Protein AF-A0A7K4VGJ7-F1 (afdb_monomer_lite)

Radius of gyration: 24.66 Å; chains: 1; bounding box: 51×53×72 Å

pLDDT: mean 80.33, std 20.11, range [30.72, 98.0]

Secondary structure (DSSP, 8-state):
-HHHHHHHHHHHHHHHSSTTS-----TTHHHHHHHH-S---SSS-S-------GGGSHHHHHHHHHSSPPTT--TTPPPPSSHHHHHHHHHHHHHHHHHHHHHTT---TT--GGGGS-HHHHHHHHHHHHT--TT-------S-SS---PPPHHHHHHHHHHHHHHHHHHHIIIIIGGG--GGGS--GGGGGGGTTS----SSGGG-SSS-HHHHHHHHHHHHHHHHHHHHHSTT-TTTSSPPP-----SSGGGTTSHHHHHHHHHH-GGGTTTTGGGS-SS--SHHHHHHH-

InterPro domains:
  IPR056343 Cilia- and flagella-associated protein 47 domain [PF24529] (58-180)

Structure (mmCIF, N/CA/C/O backbone):
data_AF-A0A7K4VGJ7-F1
#
_entry.id   AF-A0A7K4VGJ7-F1
#
loop_
_atom_site.group_PDB
_atom_site.id
_atom_site.type_symbol
_atom_site.label_atom_id
_atom_site.label_alt_id
_atom_site.label_comp_id
_atom_site.label_asym_id
_atom_site.label_entity_id
_atom_site.label_seq_id
_atom_site.pdbx_PDB_ins_code
_atom_site.Cartn_x
_atom_site.Cartn_y
_atom_site.Cartn_z
_atom_site.occupancy
_atom_site.B_iso_or_equiv
_atom_site.auth_seq_id
_atom_site.auth_comp_id
_atom_site.auth_asym_id
_atom_site.auth_atom_id
_atom_site.pdbx_PDB_model_num
ATOM 1 N N . PHE A 1 1 ? -12.234 -2.171 -5.522 1.00 82.88 1 PHE A N 1
ATOM 2 C CA . PHE A 1 1 ? -11.056 -2.753 -4.847 1.00 82.88 1 PHE A CA 1
ATOM 3 C C . PHE A 1 1 ? -9.760 -2.089 -5.313 1.00 82.88 1 PHE A C 1
ATOM 5 O O . PHE A 1 1 ? -9.247 -1.270 -4.566 1.00 82.88 1 PHE A O 1
ATOM 12 N N . PHE A 1 2 ? -9.310 -2.310 -6.559 1.00 90.31 2 PHE A N 1
ATOM 13 C CA . PHE A 1 2 ? -8.025 -1.803 -7.081 1.00 90.31 2 PHE A CA 1
ATOM 14 C C . PHE A 1 2 ? -7.723 -0.323 -6.781 1.00 90.31 2 PHE A C 1
ATOM 16 O O . PHE A 1 2 ? -6.657 -0.021 -6.264 1.00 90.31 2 PHE A O 1
ATOM 23 N N . GLN A 1 3 ? -8.663 0.598 -7.026 1.00 93.56 3 GLN A N 1
ATOM 24 C CA . GLN A 1 3 ? -8.430 2.028 -6.773 1.00 93.56 3 GLN A CA 1
ATOM 25 C C . GLN A 1 3 ? -8.161 2.348 -5.291 1.00 93.56 3 GLN A C 1
ATOM 27 O O . GLN A 1 3 ? -7.345 3.213 -4.992 1.00 93.56 3 GLN A O 1
ATOM 32 N N . LYS A 1 4 ? -8.812 1.640 -4.356 1.00 93.50 4 LYS A N 1
ATOM 33 C CA . LYS A 1 4 ? -8.562 1.815 -2.916 1.00 93.50 4 LYS A CA 1
ATOM 34 C C . LYS A 1 4 ? -7.161 1.320 -2.551 1.00 93.50 4 LYS A C 1
ATOM 36 O O . LYS A 1 4 ? -6.442 2.018 -1.847 1.00 93.50 4 LYS A O 1
ATOM 41 N N . THR A 1 5 ? -6.759 0.163 -3.085 1.00 94.69 5 THR A N 1
ATOM 42 C CA . THR A 1 5 ? -5.406 -0.390 -2.916 1.00 94.69 5 THR A CA 1
ATOM 43 C C . THR A 1 5 ? -4.348 0.555 -3.476 1.00 94.69 5 THR A C 1
ATOM 45 O O . THR A 1 5 ? -3.389 0.873 -2.785 1.00 94.69 5 THR A O 1
ATOM 48 N N . LEU A 1 6 ? -4.556 1.058 -4.694 1.00 96.38 6 LEU A N 1
ATOM 49 C CA . LEU A 1 6 ? -3.683 2.031 -5.341 1.00 96.38 6 LEU A CA 1
ATOM 50 C C . LEU A 1 6 ? -3.500 3.277 -4.464 1.00 96.38 6 LEU A C 1
ATOM 52 O O . LEU A 1 6 ? -2.367 3.653 -4.181 1.00 96.38 6 LEU A O 1
ATOM 56 N N . ASN A 1 7 ? -4.597 3.867 -3.979 1.00 96.75 7 ASN A N 1
ATOM 57 C CA . ASN A 1 7 ? -4.537 5.036 -3.103 1.00 96.75 7 ASN A CA 1
ATOM 58 C C . ASN A 1 7 ? -3.768 4.732 -1.808 1.00 96.75 7 ASN A C 1
ATOM 60 O O . ASN A 1 7 ? -2.904 5.511 -1.424 1.00 96.75 7 ASN A O 1
ATOM 64 N N . ALA A 1 8 ? -4.029 3.589 -1.166 1.00 96.62 8 ALA A N 1
ATOM 65 C CA . ALA A 1 8 ? -3.334 3.191 0.058 1.00 96.62 8 ALA A CA 1
ATOM 66 C C . ALA A 1 8 ? -1.822 3.006 -0.160 1.00 96.62 8 ALA A C 1
ATOM 68 O O . ALA A 1 8 ? -1.019 3.497 0.633 1.00 96.62 8 ALA A O 1
ATOM 69 N N . VAL A 1 9 ? -1.429 2.356 -1.261 1.00 97.38 9 VAL A N 1
ATOM 70 C CA . VAL A 1 9 ? -0.021 2.185 -1.651 1.00 97.38 9 VAL A CA 1
ATOM 71 C C . VAL A 1 9 ? 0.624 3.546 -1.911 1.00 97.38 9 VAL A C 1
ATOM 73 O O . VAL A 1 9 ? 1.676 3.837 -1.347 1.00 97.38 9 VAL A O 1
ATOM 76 N N . GLN A 1 10 ? -0.019 4.414 -2.698 1.00 96.69 10 GLN A N 1
ATOM 77 C CA . GLN A 1 10 ? 0.484 5.766 -2.961 1.00 96.69 10 GLN A CA 1
ATOM 78 C C . GLN A 1 10 ? 0.680 6.564 -1.674 1.00 96.69 10 GLN A C 1
ATOM 80 O O . GLN A 1 10 ? 1.740 7.160 -1.492 1.00 96.69 10 GLN A O 1
ATOM 85 N N . SER A 1 11 ? -0.308 6.561 -0.777 1.00 97.19 11 SER A N 1
ATOM 86 C CA . SER A 1 11 ? -0.230 7.261 0.504 1.00 97.19 11 SER A CA 1
ATOM 87 C C . SER A 1 11 ? 0.905 6.722 1.366 1.00 97.19 11 SER A C 1
ATOM 89 O O . SER A 1 11 ? 1.699 7.507 1.878 1.00 97.19 11 SER A O 1
ATOM 91 N N . TRP A 1 12 ? 1.037 5.399 1.493 1.00 97.56 12 TRP A N 1
ATOM 92 C CA . TRP A 1 12 ? 2.078 4.813 2.333 1.00 97.56 12 TRP A CA 1
ATOM 93 C C . TRP A 1 12 ? 3.483 5.150 1.820 1.00 97.56 12 TRP A C 1
ATOM 95 O O . TRP A 1 12 ? 4.308 5.658 2.576 1.00 97.56 12 TRP A O 1
ATOM 105 N N . PHE A 1 13 ? 3.747 4.940 0.528 1.00 96.44 13 PHE A N 1
ATOM 106 C CA . PHE A 1 13 ? 5.064 5.226 -0.048 1.00 96.44 13 PHE A CA 1
ATOM 107 C C . PHE A 1 13 ? 5.360 6.728 -0.113 1.00 96.44 13 PHE A C 1
ATOM 109 O O . PHE A 1 13 ? 6.503 7.121 0.098 1.00 96.44 13 PHE A O 1
ATOM 116 N N . THR A 1 14 ? 4.341 7.573 -0.298 1.00 95.12 14 THR A N 1
ATOM 117 C CA . THR A 1 14 ? 4.500 9.031 -0.182 1.00 95.12 14 THR A CA 1
ATOM 118 C C . THR A 1 14 ? 5.000 9.431 1.201 1.00 95.12 14 THR A C 1
ATOM 120 O O . THR A 1 14 ? 5.858 10.300 1.314 1.00 95.12 14 THR A O 1
ATOM 123 N N . LEU A 1 15 ? 4.470 8.815 2.258 1.00 95.94 15 LEU A N 1
ATOM 124 C CA . LEU A 1 15 ? 4.789 9.185 3.635 1.00 95.94 15 LEU A CA 1
ATOM 125 C C . LEU A 1 15 ? 6.096 8.564 4.140 1.00 95.94 15 LEU A C 1
ATOM 127 O O . LEU A 1 15 ? 6.805 9.203 4.914 1.00 95.94 15 LEU A O 1
ATOM 131 N N . PHE A 1 16 ? 6.397 7.331 3.724 1.00 95.62 16 PHE A N 1
ATOM 132 C CA . PHE A 1 16 ? 7.417 6.492 4.366 1.00 95.62 16 PHE A CA 1
ATOM 133 C C . PHE A 1 16 ? 8.438 5.880 3.401 1.00 95.62 16 PHE A C 1
ATOM 135 O O . PHE A 1 16 ? 9.298 5.112 3.828 1.00 95.62 16 PHE A O 1
ATOM 142 N N . GLY A 1 17 ? 8.354 6.175 2.102 1.00 94.38 17 GLY A N 1
ATOM 143 C CA . GLY A 1 17 ? 9.259 5.600 1.108 1.00 94.38 17 GLY A CA 1
ATOM 144 C C . GLY A 1 17 ? 10.689 6.147 1.178 1.00 94.38 17 GLY A C 1
ATOM 145 O O . GLY A 1 17 ? 11.622 5.435 0.816 1.00 94.38 17 GLY A O 1
ATOM 146 N N . TRP A 1 18 ? 10.883 7.377 1.663 1.00 92.81 18 TRP A N 1
ATOM 147 C CA . TRP A 1 18 ? 12.170 8.079 1.625 1.00 92.81 18 TRP A CA 1
ATOM 148 C C . TRP A 1 18 ? 12.641 8.526 3.008 1.00 92.81 18 TRP A C 1
ATOM 150 O O . TRP A 1 18 ? 11.854 8.879 3.883 1.00 92.81 18 TRP A O 1
ATOM 160 N N . SER A 1 19 ? 13.964 8.584 3.181 1.00 89.38 19 SER A N 1
ATOM 161 C CA . SER A 1 19 ? 14.609 8.985 4.438 1.00 89.38 19 SER A CA 1
ATOM 162 C C . SER A 1 19 ? 14.431 10.466 4.781 1.00 89.38 19 SER A C 1
ATOM 164 O O . SER A 1 19 ? 14.448 10.825 5.956 1.00 89.38 19 SER A O 1
ATOM 166 N N . LYS A 1 20 ? 14.256 11.332 3.774 1.00 86.38 20 LYS A N 1
ATOM 167 C CA . LYS A 1 20 ? 14.146 12.793 3.939 1.00 86.38 20 LYS A CA 1
ATOM 168 C C . LYS A 1 20 ? 12.711 13.282 4.183 1.00 86.38 20 LYS A C 1
ATOM 170 O O . LYS A 1 20 ? 12.443 14.475 4.072 1.00 86.38 20 LYS A O 1
ATOM 175 N N . GLY A 1 21 ? 11.800 12.372 4.524 1.00 86.56 21 GLY A N 1
ATOM 176 C CA . GLY A 1 21 ? 10.395 12.671 4.783 1.00 86.56 21 GLY A CA 1
ATOM 177 C C . GLY A 1 21 ? 9.504 12.444 3.566 1.00 86.56 21 GLY A C 1
ATOM 178 O O . GLY A 1 21 ? 9.804 11.623 2.699 1.00 86.56 21 GLY A O 1
ATOM 179 N N . GLN A 1 22 ? 8.377 13.156 3.530 1.00 90.06 22 GLN A N 1
ATOM 180 C CA . GLN A 1 22 ? 7.320 12.903 2.554 1.00 90.06 22 GLN A CA 1
ATOM 181 C C . GLN A 1 22 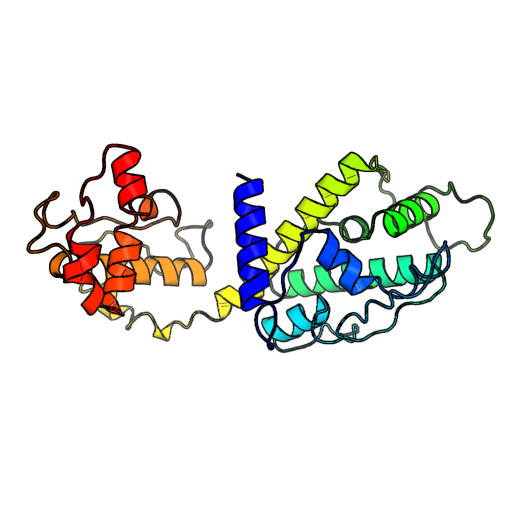? 7.764 13.234 1.120 1.00 90.06 22 GLN A C 1
ATOM 183 O O . GLN A 1 22 ? 8.300 14.311 0.852 1.00 90.06 22 GLN A O 1
ATOM 188 N N . ASN A 1 23 ? 7.472 12.330 0.185 1.00 90.44 23 ASN A N 1
ATOM 189 C CA . ASN A 1 23 ? 7.732 12.492 -1.242 1.00 90.44 23 ASN A CA 1
ATOM 190 C C . ASN A 1 23 ? 6.501 12.067 -2.063 1.00 90.44 23 ASN A C 1
ATOM 192 O O . ASN A 1 23 ? 6.319 10.877 -2.314 1.00 90.44 23 ASN A O 1
ATOM 196 N N . PRO A 1 24 ? 5.622 13.007 -2.457 1.00 91.38 24 PRO A N 1
ATOM 197 C CA . PRO A 1 24 ? 4.400 12.686 -3.189 1.00 91.38 24 PRO A CA 1
ATOM 198 C C . PRO A 1 24 ? 4.665 11.963 -4.511 1.00 91.38 24 PRO A C 1
ATOM 200 O O . PRO A 1 24 ? 5.345 12.496 -5.389 1.00 91.38 24 PRO A O 1
ATOM 203 N N . ILE A 1 25 ? 4.063 10.781 -4.674 1.00 91.19 25 ILE A N 1
ATOM 204 C CA . ILE A 1 25 ? 4.163 9.986 -5.903 1.00 91.19 25 ILE A CA 1
ATOM 205 C C . ILE A 1 25 ? 2.816 9.777 -6.595 1.00 91.19 25 ILE A C 1
ATOM 207 O O . ILE A 1 25 ? 1.773 9.573 -5.969 1.00 91.19 25 ILE A O 1
ATOM 211 N N . SER A 1 26 ? 2.863 9.741 -7.924 1.00 92.44 26 SER A N 1
ATOM 212 C CA . SER A 1 26 ? 1.765 9.310 -8.781 1.00 92.44 26 SER A CA 1
ATOM 213 C C . SER A 1 26 ? 2.132 7.991 -9.447 1.00 92.44 26 SER A C 1
ATOM 215 O O . SER A 1 26 ? 3.088 7.931 -10.215 1.00 92.44 26 SER A O 1
ATOM 217 N N . ILE A 1 27 ? 1.399 6.917 -9.156 1.00 94.19 27 ILE A N 1
ATOM 218 C CA . ILE A 1 27 ? 1.656 5.609 -9.772 1.00 94.19 27 ILE A CA 1
ATOM 219 C C . ILE A 1 27 ? 0.899 5.525 -11.106 1.00 94.19 27 ILE A C 1
ATOM 221 O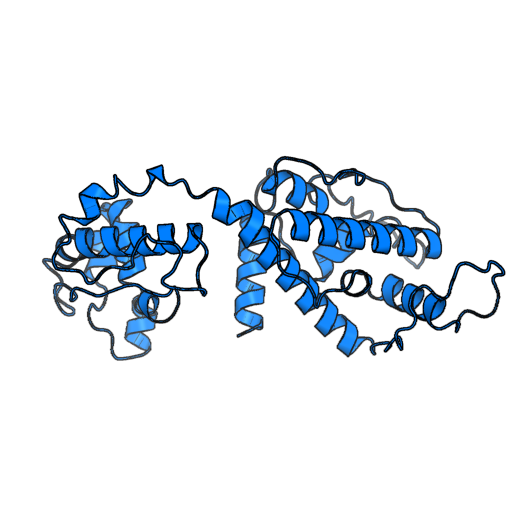 O . ILE A 1 27 ? -0.312 5.771 -11.124 1.00 94.19 27 ILE A O 1
ATOM 225 N N . PRO A 1 28 ? 1.553 5.125 -12.213 1.00 93.19 28 PRO A N 1
ATOM 226 C CA . PRO A 1 28 ? 2.964 4.717 -12.330 1.00 93.19 28 PRO A CA 1
ATOM 227 C C . PRO A 1 28 ? 3.925 5.865 -12.700 1.00 93.19 28 PRO A C 1
ATOM 229 O O . PRO A 1 28 ? 5.133 5.667 -12.740 1.00 93.19 28 PRO A O 1
ATOM 232 N N . TYR A 1 29 ? 3.415 7.061 -12.998 1.00 88.94 29 TYR A N 1
ATOM 233 C CA . TYR A 1 29 ? 4.168 8.172 -13.593 1.00 88.94 29 TYR A CA 1
ATOM 234 C C . TYR A 1 29 ? 5.449 8.572 -12.852 1.00 88.94 29 TYR A C 1
ATOM 236 O O . TYR A 1 29 ? 6.494 8.653 -13.491 1.00 88.94 29 TYR A O 1
ATOM 244 N N . SER A 1 30 ? 5.400 8.794 -11.535 1.00 87.81 30 SER A N 1
ATOM 245 C CA . SER A 1 30 ? 6.577 9.188 -10.745 1.00 87.81 30 SER A CA 1
ATOM 246 C C . SER A 1 30 ? 7.647 8.102 -10.783 1.00 87.81 30 SER A C 1
ATOM 248 O O . SER A 1 30 ? 8.805 8.395 -11.036 1.00 87.81 30 SER A O 1
ATOM 250 N N . LEU A 1 31 ? 7.237 6.837 -10.665 1.00 88.50 31 LEU A N 1
ATOM 251 C CA . LEU A 1 31 ? 8.145 5.689 -10.642 1.00 88.50 31 LEU A CA 1
ATOM 252 C C . LEU A 1 31 ? 8.827 5.459 -11.993 1.00 88.50 31 LEU A C 1
ATOM 254 O O . LEU A 1 31 ? 9.975 5.040 -12.027 1.00 88.50 31 LEU A O 1
ATOM 258 N N . ARG A 1 32 ? 8.142 5.768 -13.098 1.00 85.88 32 ARG A N 1
ATOM 259 C CA . ARG A 1 32 ? 8.718 5.723 -14.451 1.00 85.88 32 ARG A CA 1
ATOM 260 C C . ARG A 1 32 ? 9.624 6.926 -14.724 1.00 85.88 32 ARG A C 1
ATOM 262 O O . ARG A 1 32 ? 10.705 6.776 -15.279 1.00 85.88 32 ARG A O 1
ATOM 269 N N . SER A 1 33 ? 9.204 8.116 -14.291 1.00 65.31 33 SER A N 1
ATOM 270 C CA . SER A 1 33 ? 9.938 9.371 -14.506 1.00 65.31 33 SER A CA 1
ATOM 271 C C . SER A 1 33 ? 11.231 9.432 -13.694 1.00 65.31 33 SER A C 1
ATOM 273 O O . SER A 1 33 ? 12.244 9.908 -14.194 1.00 65.31 33 SER A O 1
ATOM 275 N N . ASP A 1 34 ? 11.233 8.903 -12.471 1.00 55.84 34 ASP A N 1
ATOM 276 C CA . ASP A 1 34 ? 12.408 8.884 -11.593 1.00 55.84 34 ASP A CA 1
ATOM 277 C C . ASP A 1 34 ? 13.530 7.976 -12.113 1.00 55.84 34 ASP A C 1
ATOM 279 O O . ASP A 1 34 ? 14.678 8.112 -11.695 1.00 55.84 34 ASP A O 1
ATOM 283 N N . VAL A 1 35 ? 13.203 7.073 -13.042 1.00 51.91 35 VAL A N 1
ATOM 284 C CA . VAL A 1 35 ? 14.176 6.240 -13.749 1.00 51.91 35 VAL A CA 1
ATOM 285 C C . VAL A 1 35 ? 14.552 6.864 -15.099 1.00 51.91 35 VAL A C 1
ATOM 287 O O . VAL A 1 35 ? 15.576 6.480 -15.636 1.00 51.91 35 VAL A O 1
ATOM 290 N N . CYS A 1 36 ? 13.813 7.859 -15.624 1.00 40.75 36 CYS A N 1
ATOM 291 C CA . CYS A 1 36 ? 13.924 8.297 -17.025 1.00 40.75 36 CYS A CA 1
ATOM 292 C C . CYS A 1 36 ? 14.392 9.751 -17.295 1.00 40.75 36 CYS A C 1
ATOM 294 O O . CYS A 1 36 ? 14.532 10.132 -18.455 1.00 40.75 36 CYS A O 1
ATOM 296 N N . ILE A 1 37 ? 14.703 10.608 -16.310 1.00 41.56 37 ILE A N 1
ATOM 297 C CA . ILE A 1 37 ? 15.042 12.014 -16.646 1.00 41.56 37 ILE A CA 1
ATOM 298 C C . ILE A 1 37 ? 16.541 12.249 -16.897 1.00 41.56 37 ILE A C 1
ATOM 300 O O . ILE A 1 37 ? 17.283 12.701 -16.026 1.00 41.56 37 ILE A O 1
ATOM 304 N N . VAL A 1 38 ? 16.923 12.126 -18.172 1.00 34.81 38 VAL A N 1
ATOM 305 C CA . VAL A 1 38 ? 17.566 13.240 -18.890 1.00 34.81 38 VAL A CA 1
ATOM 306 C C . VAL A 1 38 ? 16.844 13.394 -20.236 1.00 34.81 38 VAL A C 1
ATOM 308 O O . VAL A 1 38 ? 16.740 12.435 -20.987 1.00 34.81 38 VAL A O 1
ATOM 311 N N . GLN A 1 39 ? 16.423 14.625 -20.549 1.00 38.97 39 GLN A N 1
ATOM 312 C CA . GLN A 1 39 ? 15.913 15.106 -21.848 1.00 38.97 39 GLN A CA 1
ATOM 313 C C . GLN A 1 39 ? 14.392 15.044 -22.090 1.00 38.97 39 GLN A C 1
ATOM 315 O O . GLN A 1 39 ? 13.893 14.260 -22.884 1.00 38.97 39 GLN A O 1
ATOM 320 N N . LEU A 1 40 ? 13.678 16.026 -21.532 1.00 33.41 40 LEU A N 1
ATOM 321 C CA . LEU A 1 40 ? 12.471 16.599 -22.156 1.00 33.41 40 LEU A CA 1
ATOM 322 C C . LEU A 1 40 ? 12.739 17.999 -22.754 1.00 33.41 40 LEU A C 1
ATOM 324 O O . LEU A 1 40 ? 11.820 18.763 -23.006 1.00 33.41 40 LEU A O 1
ATOM 328 N N . THR A 1 41 ? 14.002 18.376 -22.986 1.00 33.09 41 THR A N 1
ATOM 329 C CA . THR A 1 41 ? 14.379 19.755 -23.368 1.00 33.09 41 THR A CA 1
ATOM 330 C C . THR A 1 41 ? 14.650 19.995 -24.856 1.00 33.09 41 THR A C 1
ATOM 332 O O . THR A 1 41 ? 15.172 21.055 -25.181 1.00 33.09 41 THR A O 1
ATOM 335 N N . VAL A 1 42 ? 14.329 19.075 -25.774 1.00 33.53 42 VAL A N 1
ATOM 336 C CA . VAL A 1 42 ? 14.617 19.305 -27.213 1.00 33.53 42 VAL A CA 1
ATOM 337 C C . VAL A 1 42 ? 13.383 19.677 -28.045 1.00 33.53 42 VAL A C 1
ATOM 339 O O . VAL A 1 42 ? 13.536 20.225 -29.131 1.00 33.53 42 VAL A O 1
ATOM 342 N N . ALA A 1 43 ? 12.163 19.534 -27.527 1.00 36.84 43 ALA A N 1
ATOM 343 C CA . ALA A 1 43 ? 10.968 20.014 -28.220 1.00 36.84 43 ALA A CA 1
ATOM 344 C C . ALA A 1 43 ? 10.291 21.136 -27.422 1.00 36.84 43 ALA A C 1
ATOM 346 O O . ALA A 1 43 ? 9.438 20.890 -26.583 1.00 36.84 43 ALA A O 1
ATOM 347 N N . GLN A 1 44 ? 10.705 22.362 -27.748 1.00 33.62 44 GLN A N 1
ATOM 348 C CA . GLN A 1 44 ? 10.004 23.630 -27.524 1.00 33.62 44 GLN A CA 1
ATOM 349 C C . GLN A 1 44 ? 9.904 24.167 -26.074 1.00 33.62 44 GLN A C 1
ATOM 351 O O . GLN A 1 44 ? 9.276 23.615 -25.186 1.00 33.62 44 GLN A O 1
ATOM 356 N N . GLU A 1 45 ? 10.505 25.355 -25.929 1.00 30.72 45 GLU A N 1
ATOM 357 C CA . GLU A 1 45 ? 10.222 26.419 -24.954 1.00 30.72 45 GLU A CA 1
ATOM 358 C C . GLU A 1 45 ? 10.826 26.356 -23.529 1.00 30.72 45 GLU A C 1
ATOM 360 O O . GLU A 1 45 ? 10.401 25.657 -22.619 1.00 30.72 45 GLU A O 1
ATOM 365 N N . LYS A 1 46 ? 11.849 27.211 -23.361 1.00 33.41 46 LYS A N 1
ATOM 366 C CA . LYS A 1 46 ? 12.253 27.996 -22.176 1.00 33.41 46 LYS A CA 1
ATOM 367 C C . LYS A 1 46 ? 11.999 27.392 -20.775 1.00 33.41 46 LYS A C 1
ATOM 369 O O . LYS A 1 46 ? 10.961 27.576 -20.157 1.00 33.41 46 LYS A O 1
ATOM 374 N N . ASN A 1 47 ? 13.102 26.913 -20.188 1.00 30.91 47 ASN A N 1
ATOM 375 C CA . ASN A 1 47 ? 13.443 27.026 -18.760 1.00 30.91 47 ASN A CA 1
ATOM 376 C C . ASN A 1 47 ? 12.543 26.339 -17.714 1.00 30.91 47 ASN A C 1
ATOM 378 O O . ASN A 1 47 ? 12.227 26.936 -16.689 1.00 30.91 47 ASN A O 1
ATOM 382 N N . PHE A 1 48 ? 12.311 25.032 -17.849 1.00 31.27 48 PHE A N 1
ATOM 383 C CA . PHE A 1 48 ? 12.059 24.175 -16.681 1.00 31.27 48 PHE A CA 1
ATOM 384 C C . PHE A 1 48 ? 13.031 22.988 -16.648 1.00 31.27 48 PHE A C 1
ATOM 386 O O . PHE A 1 48 ? 12.710 21.857 -17.003 1.00 31.27 48 PHE A O 1
ATOM 393 N N . LYS A 1 49 ? 14.259 23.230 -16.168 1.00 31.73 49 LYS A N 1
ATOM 394 C CA . LYS A 1 49 ? 15.107 22.142 -15.657 1.00 31.73 49 LYS A CA 1
ATOM 395 C C . LYS A 1 49 ? 14.488 21.674 -14.344 1.00 31.73 49 LYS A C 1
ATOM 397 O O . LYS A 1 49 ? 14.858 22.173 -13.281 1.00 31.73 49 LYS A O 1
ATOM 402 N N . ARG A 1 50 ? 13.543 20.732 -14.389 1.00 38.00 50 ARG A N 1
ATOM 403 C CA . ARG A 1 50 ? 13.136 20.024 -13.173 1.00 38.00 50 ARG A CA 1
ATOM 404 C C . ARG A 1 50 ? 14.327 19.159 -12.766 1.00 38.00 50 ARG A C 1
ATOM 406 O O . ARG A 1 50 ? 14.511 18.062 -13.280 1.00 38.00 50 ARG A O 1
ATOM 413 N N . ARG A 1 51 ? 15.202 19.708 -11.915 1.00 40.47 51 ARG A N 1
ATOM 414 C CA . ARG A 1 51 ? 16.206 18.918 -11.201 1.00 40.47 51 ARG A CA 1
ATOM 415 C C . ARG A 1 51 ? 15.409 17.870 -10.434 1.00 40.47 51 ARG A C 1
ATOM 417 O O . ARG A 1 51 ? 14.730 18.222 -9.473 1.00 40.47 51 ARG A O 1
ATOM 424 N N . VAL A 1 52 ? 15.430 16.623 -10.901 1.00 50.12 52 VAL A N 1
ATOM 425 C CA . VAL A 1 52 ? 15.070 15.503 -10.037 1.00 50.12 52 VAL A CA 1
ATOM 426 C C . VAL A 1 52 ? 16.062 15.596 -8.894 1.00 50.12 52 VAL A C 1
ATOM 428 O O . VAL A 1 52 ? 17.277 15.535 -9.099 1.00 50.12 52 VAL A O 1
ATOM 431 N N . ASP A 1 53 ? 15.540 15.918 -7.720 1.00 56.53 53 ASP A N 1
ATOM 432 C CA . ASP A 1 53 ? 16.315 15.872 -6.498 1.00 56.53 53 ASP A CA 1
ATOM 433 C C . ASP A 1 53 ? 16.845 14.442 -6.403 1.00 56.53 53 ASP A C 1
ATOM 435 O O . ASP A 1 53 ? 16.048 13.502 -6.370 1.00 56.53 53 ASP A O 1
ATOM 439 N N . LYS A 1 54 ? 18.170 14.264 -6.489 1.00 59.00 54 LYS A N 1
ATOM 440 C CA . LYS A 1 54 ? 18.790 12.933 -6.612 1.00 59.00 54 LYS A CA 1
ATOM 441 C C . LYS A 1 54 ? 18.340 12.002 -5.488 1.00 59.00 54 LYS A C 1
ATOM 443 O O . LYS A 1 54 ? 18.284 10.803 -5.694 1.00 59.00 54 LYS A O 1
ATOM 448 N N . ASP A 1 55 ? 17.936 12.580 -4.362 1.00 61.88 55 ASP A N 1
ATOM 449 C CA . ASP A 1 55 ? 17.478 11.903 -3.156 1.00 61.88 55 ASP A CA 1
ATOM 450 C C . ASP A 1 55 ? 16.006 11.445 -3.191 1.00 61.88 55 ASP A C 1
ATOM 452 O O . ASP A 1 55 ? 15.505 10.935 -2.189 1.00 61.88 55 ASP A O 1
ATOM 456 N N . LYS A 1 56 ? 15.282 11.653 -4.301 1.00 74.19 56 LYS A N 1
ATOM 457 C CA . LYS A 1 56 ? 13.836 11.376 -4.421 1.00 74.19 56 LYS A CA 1
ATOM 458 C C . LYS A 1 56 ? 13.476 10.277 -5.416 1.00 74.19 56 LYS A C 1
ATOM 460 O O . LYS A 1 56 ? 12.297 9.988 -5.583 1.00 74.19 56 LYS A O 1
ATOM 465 N N . GLY A 1 57 ? 14.467 9.645 -6.044 1.00 82.25 57 GLY A N 1
ATOM 466 C CA . GLY A 1 57 ? 14.224 8.608 -7.043 1.00 82.25 57 GLY A CA 1
ATOM 467 C C . GLY A 1 57 ? 13.735 7.278 -6.458 1.00 82.25 57 GLY A C 1
ATOM 468 O O . GLY A 1 57 ? 13.922 6.987 -5.272 1.00 82.25 57 GLY A O 1
ATOM 469 N N . PHE A 1 58 ? 13.162 6.428 -7.314 1.00 88.06 58 PHE A N 1
ATOM 470 C CA . PHE A 1 58 ? 12.717 5.076 -6.951 1.00 88.06 58 PHE A CA 1
ATOM 471 C C . PHE A 1 58 ? 13.842 4.208 -6.360 1.00 88.06 58 PHE A C 1
ATOM 473 O O . PHE A 1 58 ? 13.628 3.487 -5.386 1.00 88.06 58 PHE A O 1
ATOM 480 N N . TYR A 1 59 ? 15.057 4.273 -6.911 1.00 86.38 59 TYR A N 1
ATOM 481 C CA . TYR A 1 59 ? 16.169 3.472 -6.391 1.00 86.38 59 TYR A CA 1
ATOM 482 C C . TYR A 1 59 ? 16.680 3.973 -5.033 1.00 86.38 59 TYR A C 1
ATOM 484 O O . TYR A 1 59 ? 17.091 3.153 -4.216 1.00 86.38 59 TYR A O 1
ATOM 492 N N . GLU A 1 60 ? 16.560 5.269 -4.734 1.00 86.75 60 GLU A N 1
ATOM 493 C CA . GLU A 1 60 ? 16.824 5.801 -3.388 1.00 86.75 60 GLU A CA 1
ATOM 494 C C . GLU A 1 60 ? 15.784 5.310 -2.373 1.00 86.75 60 GLU A C 1
ATOM 496 O O . GLU A 1 60 ? 16.134 4.880 -1.273 1.00 86.75 60 GLU A O 1
ATOM 501 N N . MET A 1 61 ? 14.505 5.279 -2.765 1.00 91.81 61 MET A N 1
ATOM 502 C CA . MET A 1 61 ? 13.431 4.670 -1.969 1.00 91.81 61 MET A CA 1
ATOM 503 C C . MET A 1 61 ? 13.742 3.202 -1.657 1.00 91.81 61 MET A C 1
ATOM 505 O O . MET A 1 61 ? 13.606 2.736 -0.526 1.00 91.81 61 MET A O 1
ATOM 509 N N . LEU A 1 62 ? 14.199 2.453 -2.665 1.00 90.56 62 LEU A N 1
ATOM 510 C CA . LEU A 1 62 ? 14.568 1.054 -2.501 1.00 90.56 62 LEU A CA 1
ATOM 511 C C . LEU A 1 62 ? 15.742 0.898 -1.531 1.00 90.56 62 LEU A C 1
ATOM 513 O O . LEU A 1 62 ? 15.664 0.053 -0.642 1.00 90.56 62 LEU A O 1
ATOM 517 N N . VAL A 1 63 ? 16.789 1.719 -1.650 1.00 90.06 63 VAL A N 1
ATOM 518 C CA . VAL A 1 63 ? 17.920 1.727 -0.707 1.00 90.06 63 VAL A CA 1
ATOM 519 C C . VAL A 1 63 ? 17.445 2.044 0.710 1.00 90.06 63 VAL A C 1
ATOM 521 O O . VAL A 1 63 ? 17.839 1.350 1.644 1.00 90.06 63 VAL A O 1
ATOM 524 N N . HIS A 1 64 ? 16.548 3.016 0.890 1.00 92.56 64 HIS A N 1
ATOM 525 C CA . HIS A 1 64 ? 15.984 3.350 2.199 1.00 92.56 64 HIS A CA 1
ATOM 526 C C . HIS A 1 64 ? 15.212 2.177 2.835 1.00 92.56 64 HIS A C 1
ATOM 528 O O . HIS A 1 64 ? 15.360 1.878 4.026 1.00 92.56 64 HIS A O 1
ATOM 534 N N . LEU A 1 65 ? 14.392 1.480 2.046 1.00 93.62 65 LEU A N 1
ATOM 535 C CA . LEU A 1 65 ? 13.556 0.384 2.540 1.00 93.62 65 LEU A CA 1
ATOM 536 C C . LEU A 1 65 ? 14.332 -0.927 2.736 1.00 93.62 65 LEU A C 1
ATOM 538 O O . LEU A 1 65 ? 14.081 -1.662 3.691 1.00 93.62 65 LEU A O 1
ATOM 542 N N . ASN A 1 66 ? 15.289 -1.232 1.869 1.00 90.94 66 ASN A N 1
ATOM 543 C CA . ASN A 1 66 ? 16.059 -2.476 1.915 1.00 90.94 66 ASN A CA 1
ATOM 544 C C . ASN A 1 66 ? 17.395 -2.335 2.677 1.00 90.94 66 ASN A C 1
ATOM 546 O O . ASN A 1 66 ? 18.004 -3.341 3.035 1.00 90.94 66 ASN A O 1
ATOM 550 N N . GLY A 1 67 ? 17.859 -1.107 2.926 1.00 89.00 67 GLY A N 1
ATOM 551 C CA . GLY A 1 67 ? 19.126 -0.788 3.598 1.00 89.00 67 GLY A CA 1
ATOM 552 C C . GLY A 1 67 ? 20.379 -0.957 2.729 1.00 89.00 67 GLY A C 1
ATOM 553 O O . GLY A 1 67 ? 21.481 -0.677 3.188 1.00 89.00 67 GLY A O 1
ATOM 554 N N . GLN A 1 68 ? 20.231 -1.425 1.488 1.00 85.25 68 GLN A N 1
ATOM 555 C CA . GLN A 1 68 ? 21.322 -1.651 0.535 1.00 85.25 68 GLN A CA 1
ATOM 556 C C . GLN A 1 68 ? 20.822 -1.457 -0.902 1.00 85.25 68 GLN A C 1
ATOM 558 O O . GLN A 1 68 ? 19.628 -1.632 -1.179 1.00 85.25 68 GLN A O 1
ATOM 563 N N . SER A 1 69 ? 21.738 -1.136 -1.814 1.00 82.81 69 SER A N 1
ATOM 564 C CA . SER A 1 69 ? 21.462 -1.079 -3.250 1.00 82.81 69 SER A CA 1
ATOM 565 C C . SER A 1 69 ? 21.287 -2.475 -3.852 1.00 82.81 69 SER A C 1
ATOM 567 O O . SER A 1 69 ? 21.653 -3.495 -3.261 1.00 82.81 69 SER A O 1
ATOM 569 N N . ILE A 1 70 ? 20.704 -2.524 -5.050 1.00 82.62 70 ILE A N 1
ATOM 570 C CA . ILE A 1 70 ? 20.671 -3.751 -5.844 1.00 82.62 70 ILE A CA 1
ATOM 571 C C . ILE A 1 70 ? 22.078 -3.968 -6.416 1.00 82.62 70 ILE A C 1
ATOM 573 O O . ILE A 1 70 ? 22.634 -3.036 -7.003 1.00 82.62 70 ILE A O 1
ATOM 577 N N . PRO A 1 71 ? 22.666 -5.170 -6.288 1.00 78.62 71 PRO A N 1
ATOM 578 C CA . PRO A 1 71 ? 23.946 -5.469 -6.919 1.00 78.62 71 PRO A CA 1
ATOM 579 C C . PRO A 1 71 ? 23.907 -5.158 -8.420 1.00 78.62 71 PRO A C 1
ATOM 581 O O . PRO A 1 71 ? 23.030 -5.647 -9.124 1.00 78.62 71 PRO A O 1
ATOM 584 N N . GLY A 1 72 ? 24.842 -4.337 -8.900 1.00 72.94 72 GLY A N 1
ATOM 585 C CA . GLY A 1 72 ? 24.929 -3.938 -10.310 1.00 72.94 72 GLY A CA 1
ATOM 586 C C . GLY A 1 72 ? 24.131 -2.688 -10.698 1.00 72.94 72 GLY A C 1
ATOM 587 O O . GLY A 1 72 ? 24.386 -2.144 -11.766 1.00 72.94 72 GLY A O 1
ATOM 588 N N . ILE A 1 73 ? 23.238 -2.174 -9.841 1.00 78.38 73 ILE A N 1
ATOM 589 C CA . ILE A 1 73 ? 22.497 -0.928 -10.097 1.00 78.38 73 ILE A CA 1
ATOM 590 C C . ILE A 1 73 ? 22.885 0.113 -9.050 1.00 78.38 73 ILE A C 1
ATOM 592 O O . ILE A 1 73 ? 22.535 0.006 -7.872 1.00 78.38 73 ILE A O 1
ATOM 596 N N . ALA A 1 74 ? 23.596 1.152 -9.484 1.00 68.50 74 ALA A N 1
ATOM 597 C CA . ALA A 1 74 ? 23.834 2.318 -8.643 1.00 68.50 74 ALA A CA 1
ATOM 598 C C . ALA A 1 74 ? 22.559 3.173 -8.571 1.00 68.50 74 ALA A C 1
ATOM 600 O O . ALA A 1 74 ? 21.933 3.437 -9.595 1.00 68.50 74 ALA A O 1
ATOM 601 N N . ALA A 1 75 ? 22.198 3.650 -7.377 1.00 62.59 75 ALA A N 1
ATOM 602 C CA . ALA A 1 75 ? 20.972 4.430 -7.174 1.00 62.59 75 ALA A CA 1
ATOM 603 C C . ALA A 1 75 ? 20.953 5.766 -7.951 1.00 62.59 75 ALA A C 1
ATOM 605 O O . ALA A 1 75 ? 19.887 6.259 -8.305 1.00 62.59 75 ALA A O 1
ATOM 606 N N . SER A 1 76 ? 22.133 6.291 -8.301 1.00 64.44 76 SER A N 1
ATOM 607 C CA . SER A 1 76 ? 22.334 7.522 -9.078 1.00 64.44 76 SER A CA 1
ATOM 608 C C . SER A 1 76 ? 22.937 7.288 -10.472 1.00 64.44 76 SER A C 1
ATOM 610 O O . SER A 1 76 ? 23.574 8.184 -11.031 1.00 64.44 76 SER A O 1
ATOM 612 N N . GLN A 1 77 ? 22.766 6.088 -11.042 1.00 68.94 77 GLN A N 1
ATOM 613 C CA . GLN A 1 77 ? 23.263 5.775 -12.383 1.00 68.94 77 GLN A CA 1
ATOM 614 C C . GLN A 1 77 ? 22.628 6.698 -13.435 1.00 68.94 77 GLN A C 1
ATOM 616 O O . GLN A 1 77 ? 21.407 6.791 -13.537 1.00 68.94 77 GLN A O 1
ATOM 621 N N . SER A 1 78 ? 23.457 7.363 -14.244 1.00 72.38 78 SER A N 1
ATOM 622 C CA . SER A 1 78 ? 22.980 8.132 -15.395 1.00 72.38 78 SER A CA 1
ATOM 623 C C . SER A 1 78 ? 22.497 7.204 -16.509 1.00 72.38 78 SER A C 1
ATOM 625 O O . SER A 1 78 ? 23.095 6.154 -16.763 1.00 72.38 78 SER A O 1
ATOM 627 N N . LEU A 1 79 ? 21.446 7.620 -17.204 1.00 78.81 79 LEU A N 1
ATOM 628 C CA . LEU A 1 79 ? 20.965 6.942 -18.401 1.00 78.81 79 LEU A CA 1
ATOM 629 C C . LEU A 1 79 ? 21.722 7.385 -19.652 1.00 78.81 79 LEU A C 1
ATOM 631 O O . LEU A 1 79 ? 22.196 8.524 -19.713 1.00 78.81 79 LEU A O 1
ATOM 635 N N . SER A 1 80 ? 21.771 6.509 -20.661 1.00 80.38 80 SER A N 1
ATOM 636 C CA . SER A 1 80 ? 22.210 6.898 -22.007 1.00 80.38 80 SER A CA 1
ATOM 637 C C . SER A 1 80 ? 21.294 7.977 -22.596 1.00 80.38 80 SER A C 1
ATOM 639 O O . SER A 1 80 ? 20.086 8.014 -22.343 1.00 80.38 80 SER A O 1
ATOM 641 N N . THR A 1 81 ? 21.881 8.874 -23.388 1.00 79.94 81 THR A N 1
ATOM 642 C CA . THR A 1 81 ? 21.131 9.845 -24.193 1.00 79.94 81 THR A CA 1
ATOM 643 C C . THR A 1 81 ? 20.560 9.219 -25.461 1.00 79.94 81 THR A C 1
ATOM 645 O O . THR A 1 81 ? 19.635 9.784 -26.037 1.00 79.94 81 THR A O 1
ATOM 648 N N . ASP A 1 82 ? 21.101 8.081 -25.908 1.00 86.81 82 ASP A N 1
ATOM 649 C CA . ASP A 1 82 ? 20.532 7.336 -27.026 1.00 86.81 82 ASP A CA 1
ATOM 650 C C . ASP A 1 82 ? 19.249 6.611 -26.572 1.00 86.81 82 ASP A C 1
ATOM 652 O O . ASP A 1 82 ? 19.301 5.825 -25.621 1.00 86.81 82 ASP A O 1
ATOM 656 N N . PRO A 1 83 ? 18.089 6.842 -27.220 1.00 87.69 83 PRO A N 1
ATOM 657 C CA . PRO A 1 83 ? 16.824 6.249 -26.790 1.00 87.69 83 PRO A CA 1
ATOM 658 C C . PRO A 1 83 ? 16.823 4.716 -26.783 1.00 87.69 83 PRO A C 1
ATOM 660 O O . PRO A 1 83 ? 16.174 4.111 -25.932 1.00 87.69 83 PRO A O 1
ATOM 663 N N . VAL A 1 84 ? 17.542 4.073 -27.711 1.00 88.44 84 VAL A N 1
ATOM 664 C CA . VAL A 1 84 ? 17.571 2.607 -27.824 1.00 88.44 84 VAL A CA 1
ATOM 665 C C . VAL A 1 84 ? 18.418 2.011 -26.710 1.00 88.44 84 VAL A C 1
ATOM 667 O O . VAL A 1 84 ? 17.970 1.093 -26.023 1.00 88.44 84 VAL A O 1
ATOM 670 N N . GLU A 1 85 ? 19.615 2.552 -26.490 1.00 88.62 85 GLU A N 1
ATOM 671 C CA . GLU A 1 85 ? 20.472 2.160 -25.373 1.00 88.62 85 GLU A CA 1
ATOM 672 C C . GLU A 1 85 ? 19.794 2.417 -24.027 1.00 88.62 85 GLU A C 1
ATOM 674 O O . GLU A 1 85 ? 19.821 1.542 -23.160 1.00 88.62 85 GLU A O 1
ATOM 679 N N . ARG A 1 86 ? 19.140 3.575 -23.857 1.00 89.00 86 ARG A N 1
ATOM 680 C CA . ARG A 1 86 ? 18.372 3.902 -22.650 1.00 89.00 86 ARG A CA 1
ATOM 681 C C . ARG A 1 86 ? 17.277 2.875 -22.405 1.00 89.00 86 ARG A C 1
ATOM 683 O O . ARG A 1 86 ? 17.187 2.348 -21.301 1.00 89.00 86 ARG A O 1
ATOM 690 N N . MET A 1 87 ? 16.473 2.561 -23.418 1.00 90.12 87 MET A N 1
ATOM 691 C CA . MET A 1 87 ? 15.413 1.559 -23.308 1.00 90.12 87 MET A CA 1
ATOM 692 C C . MET A 1 87 ? 15.975 0.197 -22.871 1.00 90.12 87 MET A C 1
ATOM 694 O O . MET A 1 87 ? 15.455 -0.403 -21.927 1.00 90.12 87 MET A O 1
ATOM 698 N N . PHE A 1 88 ? 17.072 -0.272 -23.479 1.00 89.69 88 PHE A N 1
ATOM 699 C CA . PHE A 1 88 ? 17.701 -1.536 -23.080 1.00 89.69 88 PHE A CA 1
ATOM 700 C C . PHE A 1 88 ? 18.269 -1.489 -21.658 1.00 89.69 88 PHE A C 1
ATOM 702 O O . PHE A 1 88 ? 18.126 -2.459 -20.910 1.00 89.69 88 PHE A O 1
ATOM 709 N N . GLN A 1 89 ? 18.873 -0.365 -21.264 1.00 88.06 89 GLN A N 1
ATOM 710 C CA . GLN A 1 89 ? 19.370 -0.143 -19.909 1.00 88.06 89 GLN A CA 1
ATOM 711 C C . GLN A 1 89 ? 18.229 -0.216 -18.885 1.00 88.06 89 GLN A C 1
ATOM 713 O O . GLN A 1 89 ? 18.349 -0.944 -17.900 1.00 88.06 89 GLN A O 1
ATOM 718 N N . LEU A 1 90 ? 17.111 0.470 -19.136 1.00 89.38 90 LEU A N 1
ATOM 719 C CA . LEU A 1 90 ? 15.919 0.459 -18.282 1.00 89.38 90 LEU A CA 1
ATOM 720 C C . LEU A 1 90 ? 15.319 -0.943 -18.165 1.00 89.38 90 LEU A C 1
ATOM 722 O O . LEU A 1 90 ? 15.066 -1.432 -17.064 1.00 89.38 90 LEU A O 1
ATOM 726 N N . HIS A 1 91 ? 15.144 -1.627 -19.295 1.00 91.88 91 HIS A N 1
ATOM 727 C CA . HIS A 1 91 ? 14.626 -2.991 -19.324 1.00 91.88 91 HIS A CA 1
ATOM 728 C C . HIS A 1 91 ? 15.511 -3.948 -18.507 1.00 91.88 91 HIS A C 1
ATOM 730 O O . HIS A 1 91 ? 15.009 -4.764 -17.725 1.00 91.88 91 HIS A O 1
ATOM 736 N N . TRP A 1 92 ? 16.837 -3.842 -18.644 1.00 90.81 92 TRP A N 1
ATOM 737 C CA . TRP A 1 92 ? 17.782 -4.617 -17.841 1.00 90.81 92 TRP A CA 1
ATOM 738 C C . TRP A 1 92 ? 17.681 -4.274 -16.347 1.00 90.81 92 TRP A C 1
ATOM 740 O O . TRP A 1 92 ? 17.532 -5.177 -15.522 1.00 90.81 92 TRP A O 1
ATOM 750 N N . GLN A 1 93 ? 17.654 -2.988 -15.987 1.00 90.38 93 GLN A N 1
ATOM 751 C CA . GLN A 1 93 ? 17.507 -2.539 -14.598 1.00 90.38 93 GLN A CA 1
ATOM 752 C C . GLN A 1 93 ? 16.209 -3.051 -13.948 1.00 90.38 93 GLN A C 1
ATOM 754 O O . GLN A 1 93 ? 16.205 -3.468 -12.786 1.00 90.38 93 GLN A O 1
ATOM 759 N N . HIS A 1 94 ? 15.101 -3.062 -14.690 1.00 92.69 94 HIS A N 1
ATOM 760 C CA . HIS A 1 94 ? 13.827 -3.626 -14.245 1.00 92.69 94 HIS A CA 1
ATOM 761 C C . HIS A 1 94 ? 13.879 -5.155 -14.108 1.00 92.69 94 HIS A C 1
ATOM 763 O O . HIS A 1 94 ? 13.327 -5.707 -13.156 1.00 92.69 94 HIS A O 1
ATOM 769 N N . SER A 1 95 ? 14.597 -5.846 -14.996 1.00 92.88 95 SER A N 1
ATOM 770 C CA . SER A 1 95 ? 14.820 -7.297 -14.901 1.00 92.88 95 SER A CA 1
ATOM 771 C C . SER A 1 95 ? 15.593 -7.674 -13.633 1.00 92.88 95 SER A C 1
ATOM 773 O O . SER A 1 95 ? 15.215 -8.603 -12.910 1.00 92.88 95 SER A O 1
ATOM 775 N N . GLU A 1 96 ? 16.646 -6.918 -13.322 1.00 91.88 96 GLU A N 1
ATOM 776 C CA . GLU A 1 96 ? 17.441 -7.090 -12.105 1.00 91.88 96 GLU A CA 1
ATOM 777 C C . GLU A 1 96 ? 16.646 -6.736 -10.844 1.00 91.88 96 GLU A C 1
ATOM 779 O O . GLU A 1 96 ? 16.717 -7.462 -9.850 1.00 91.88 96 GLU A O 1
ATOM 784 N N . LEU A 1 97 ? 15.817 -5.685 -10.887 1.00 93.31 97 LEU A N 1
ATOM 785 C CA . LEU A 1 97 ? 14.877 -5.352 -9.813 1.00 93.31 97 LEU A CA 1
ATOM 786 C C . LEU A 1 97 ? 13.933 -6.517 -9.507 1.00 93.31 97 LEU A C 1
ATOM 788 O O . LEU A 1 97 ? 13.841 -6.949 -8.356 1.00 93.31 97 LEU A O 1
ATOM 792 N N . LEU A 1 98 ? 13.248 -7.051 -10.520 1.00 95.88 98 LEU A N 1
ATOM 793 C CA . LEU A 1 98 ? 12.308 -8.160 -10.344 1.00 95.88 98 LEU A CA 1
ATOM 794 C C . LEU A 1 98 ? 13.019 -9.414 -9.814 1.00 95.88 98 LEU A C 1
ATOM 796 O O . LEU A 1 98 ? 12.532 -10.064 -8.884 1.00 95.88 98 LEU A O 1
ATOM 800 N N . SER A 1 99 ? 14.212 -9.715 -10.332 1.00 94.94 99 SER A N 1
ATOM 801 C CA . SER A 1 99 ? 15.047 -10.828 -9.864 1.00 94.94 99 SER A CA 1
ATOM 802 C C . SER A 1 99 ? 15.520 -10.638 -8.420 1.00 94.94 99 SER A C 1
ATOM 804 O O . SER A 1 99 ? 15.541 -11.585 -7.628 1.00 94.94 99 SER A O 1
ATOM 806 N N . PHE A 1 100 ? 15.878 -9.413 -8.037 1.00 93.69 100 PHE A N 1
ATOM 807 C CA . PHE A 1 100 ? 16.245 -9.059 -6.671 1.00 93.69 100 PHE A CA 1
ATOM 808 C C . PHE A 1 100 ? 15.071 -9.229 -5.702 1.00 93.69 100 PHE A C 1
ATOM 810 O O . PHE A 1 100 ? 15.216 -9.910 -4.685 1.00 93.69 100 PHE A O 1
ATOM 817 N N . LEU A 1 101 ? 13.894 -8.693 -6.037 1.00 95.44 101 LEU A N 1
ATOM 818 C CA . LEU A 1 101 ? 12.683 -8.845 -5.228 1.00 95.44 101 LEU A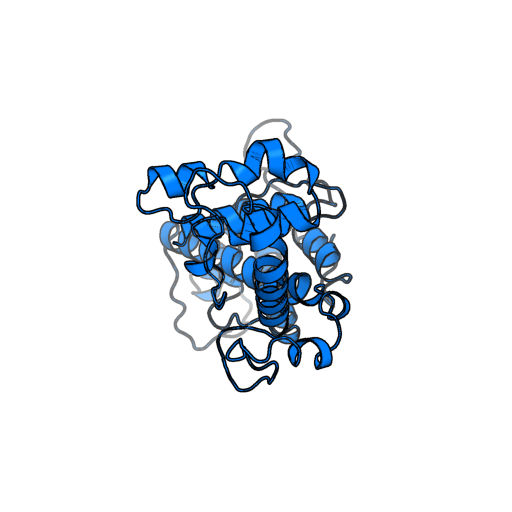 CA 1
ATOM 819 C C . LEU A 1 101 ? 12.304 -10.321 -5.065 1.00 95.44 101 LEU A C 1
ATOM 821 O O . LEU A 1 101 ? 12.012 -10.762 -3.952 1.00 95.44 101 LEU A O 1
ATOM 825 N N . LYS A 1 102 ? 12.384 -11.114 -6.141 1.00 95.75 102 LYS A N 1
ATOM 826 C CA . LYS A 1 102 ? 12.125 -12.559 -6.097 1.00 95.75 102 LYS A CA 1
ATOM 827 C C . LYS A 1 102 ? 13.066 -13.283 -5.131 1.00 95.75 102 LYS A C 1
ATOM 829 O O . LYS A 1 102 ? 12.604 -14.084 -4.322 1.00 95.75 102 LYS A O 1
ATOM 834 N N . ARG A 1 103 ? 14.367 -12.960 -5.137 1.00 94.56 103 ARG A N 1
ATOM 835 C CA . ARG A 1 103 ? 15.343 -13.497 -4.161 1.00 94.56 103 ARG A CA 1
ATOM 836 C C . ARG A 1 103 ? 15.015 -13.115 -2.714 1.00 94.56 103 ARG A C 1
ATOM 838 O O . ARG A 1 103 ? 15.359 -13.857 -1.801 1.00 94.56 103 ARG A O 1
ATOM 845 N N . LYS A 1 104 ? 14.343 -11.981 -2.499 1.00 92.56 104 LYS A N 1
ATOM 846 C CA . LYS A 1 104 ? 13.861 -11.524 -1.184 1.00 92.56 104 LYS A CA 1
ATOM 847 C C . LYS A 1 104 ? 12.502 -12.122 -0.788 1.00 92.56 104 LYS A C 1
ATOM 849 O O . LYS A 1 104 ? 12.004 -11.812 0.289 1.00 92.56 104 LYS A O 1
ATOM 854 N N . GLY A 1 105 ? 11.922 -12.993 -1.617 1.00 93.31 105 GLY A N 1
ATOM 855 C CA . GLY A 1 105 ? 10.663 -13.690 -1.343 1.00 93.31 105 GLY A CA 1
ATOM 856 C C . GLY A 1 105 ? 9.421 -13.051 -1.970 1.00 93.31 105 GLY A C 1
ATOM 857 O O . GLY A 1 105 ? 8.308 -13.457 -1.637 1.00 93.31 105 GLY A O 1
ATOM 858 N N . ALA A 1 106 ? 9.579 -12.069 -2.865 1.00 95.38 106 ALA A N 1
ATOM 859 C CA . ALA A 1 106 ? 8.458 -11.511 -3.616 1.00 95.38 106 ALA A CA 1
ATOM 860 C C . ALA A 1 106 ? 7.940 -12.508 -4.662 1.00 95.38 106 ALA A C 1
ATOM 862 O O . ALA A 1 106 ? 8.717 -13.231 -5.291 1.00 95.38 106 ALA A O 1
ATOM 863 N N . TYR A 1 107 ? 6.630 -12.492 -4.907 1.00 93.94 107 TYR A N 1
ATOM 864 C CA . TYR A 1 107 ? 5.993 -13.315 -5.934 1.00 93.94 107 TYR A CA 1
ATOM 865 C C . TYR A 1 107 ? 5.387 -12.436 -7.033 1.00 93.94 107 TYR A C 1
ATOM 867 O O . TYR A 1 107 ? 4.309 -11.874 -6.860 1.00 93.94 107 TYR A O 1
ATOM 875 N N . LEU A 1 108 ? 6.109 -12.307 -8.152 1.00 94.88 108 LEU A N 1
ATOM 876 C CA . LEU A 1 108 ? 5.762 -11.451 -9.298 1.00 94.88 108 LEU A CA 1
ATOM 877 C C . LEU A 1 108 ? 5.886 -12.194 -10.649 1.00 94.88 108 LEU A C 1
ATOM 879 O O . LEU A 1 108 ? 6.534 -11.686 -11.561 1.00 94.88 108 LEU A O 1
ATOM 883 N N . PRO A 1 109 ? 5.334 -13.414 -10.816 1.00 93.94 109 PRO A N 1
ATOM 884 C CA . PRO A 1 109 ? 5.504 -14.177 -12.061 1.00 93.94 109 PRO A CA 1
ATOM 885 C C . PRO A 1 109 ? 4.810 -13.531 -13.271 1.00 93.94 109 PRO A C 1
ATOM 887 O O . PRO A 1 109 ? 5.142 -13.849 -14.410 1.00 93.94 109 PRO A O 1
ATOM 890 N N . HIS A 1 110 ? 3.829 -12.660 -13.024 1.00 93.69 110 HIS A N 1
ATOM 891 C CA . HIS A 1 110 ? 3.011 -11.994 -14.035 1.00 93.69 110 HIS A CA 1
ATOM 892 C C . HIS A 1 110 ? 3.582 -10.653 -14.501 1.00 93.69 110 HIS A C 1
ATOM 894 O O . HIS A 1 110 ? 3.091 -10.107 -15.486 1.00 93.69 110 HIS A O 1
ATOM 900 N N . ILE A 1 111 ? 4.591 -10.113 -13.813 1.00 96.19 111 ILE A N 1
ATOM 901 C CA . ILE A 1 111 ? 5.182 -8.818 -14.157 1.00 96.19 111 ILE A CA 1
ATOM 902 C C . ILE A 1 111 ? 6.412 -9.038 -15.016 1.00 96.19 111 ILE A C 1
ATOM 904 O O . ILE A 1 111 ? 7.390 -9.629 -14.561 1.00 96.19 111 ILE A O 1
ATOM 908 N N . MET A 1 112 ? 6.362 -8.523 -16.241 1.00 94.75 112 MET A N 1
ATOM 909 C CA . MET A 1 112 ? 7.505 -8.481 -17.142 1.00 94.75 112 MET A CA 1
ATOM 910 C C . MET A 1 112 ? 8.203 -7.106 -17.056 1.00 94.75 112 MET A C 1
ATOM 912 O O . MET A 1 112 ? 7.530 -6.113 -16.750 1.00 94.75 112 MET A O 1
ATOM 916 N N . PRO A 1 113 ? 9.525 -7.021 -17.299 1.00 94.75 113 PRO A N 1
ATOM 917 C CA . PRO A 1 113 ? 10.284 -5.769 -17.205 1.00 94.75 113 PRO A CA 1
ATOM 918 C C . PRO A 1 113 ? 9.730 -4.641 -18.085 1.00 94.75 113 PRO A C 1
ATOM 920 O O . PRO A 1 113 ? 9.691 -3.489 -17.658 1.00 94.75 113 PRO A O 1
ATOM 923 N N . GLU A 1 114 ? 9.245 -4.965 -19.282 1.00 94.00 114 GLU A N 1
ATOM 924 C CA . GLU A 1 114 ? 8.671 -4.016 -20.237 1.00 94.00 114 GLU A CA 1
ATOM 925 C C . GLU A 1 114 ? 7.414 -3.307 -19.714 1.00 94.00 114 GLU A C 1
ATOM 927 O O . GLU A 1 114 ? 7.144 -2.173 -20.098 1.00 94.00 114 GLU A O 1
ATOM 932 N N . PHE A 1 115 ? 6.669 -3.913 -18.782 1.00 95.56 115 PHE A N 1
ATOM 933 C CA . PHE A 1 115 ? 5.501 -3.269 -18.170 1.00 95.56 115 PHE A CA 1
ATOM 934 C C . PHE A 1 115 ? 5.883 -2.168 -17.176 1.00 95.56 115 PHE A C 1
ATOM 936 O O . PHE A 1 115 ? 5.025 -1.384 -16.763 1.00 95.56 115 PHE A O 1
ATOM 943 N N . LEU A 1 116 ? 7.156 -2.087 -16.788 1.00 95.19 116 LEU A N 1
ATOM 944 C CA . LEU A 1 116 ? 7.662 -1.052 -15.892 1.00 95.19 116 LEU A CA 1
ATOM 945 C C . LEU A 1 116 ? 8.207 0.174 -16.645 1.00 95.19 116 LEU A C 1
ATOM 947 O O . LEU A 1 116 ? 8.420 1.206 -16.010 1.00 95.19 116 LEU A O 1
ATOM 951 N N . LEU A 1 117 ? 8.345 0.098 -17.974 1.00 93.19 117 LEU A N 1
ATOM 952 C CA . LEU A 1 117 ? 8.846 1.182 -18.824 1.00 93.19 117 LEU A CA 1
ATOM 953 C C . LEU A 1 117 ? 7.876 2.374 -18.924 1.00 93.19 117 LEU A C 1
ATOM 955 O O . LEU A 1 117 ? 6.667 2.257 -18.690 1.00 93.19 117 LEU A O 1
ATOM 959 N N . ALA A 1 118 ? 8.416 3.535 -19.307 1.00 91.94 118 ALA A N 1
ATOM 960 C CA . ALA A 1 118 ? 7.629 4.660 -19.814 1.00 91.94 118 ALA A CA 1
ATOM 961 C C . ALA A 1 118 ? 6.961 4.297 -21.157 1.00 91.94 118 ALA A C 1
ATOM 963 O O . ALA A 1 118 ? 7.480 3.425 -21.857 1.00 91.94 118 ALA A O 1
ATOM 964 N N . PRO A 1 119 ? 5.826 4.925 -21.529 1.00 91.44 119 PRO A N 1
ATOM 965 C CA . PRO A 1 119 ? 5.132 4.626 -22.786 1.00 91.44 119 PRO A CA 1
ATOM 966 C C . PRO A 1 119 ? 6.045 4.708 -24.005 1.00 91.44 119 PRO A C 1
ATOM 968 O O . PRO A 1 119 ? 6.043 3.802 -24.830 1.00 91.44 119 PRO A O 1
ATOM 971 N N . GLU A 1 120 ? 6.895 5.731 -24.059 1.00 90.12 120 GLU A N 1
ATOM 972 C CA . GLU A 1 120 ? 7.806 5.976 -25.175 1.00 90.12 120 GLU A CA 1
ATOM 973 C C . GLU A 1 120 ? 8.872 4.873 -25.281 1.00 90.12 120 GLU A C 1
ATOM 975 O O . GLU A 1 120 ? 9.180 4.387 -26.369 1.00 90.12 120 GLU A O 1
ATOM 980 N N . ASP A 1 121 ? 9.415 4.433 -24.141 1.00 91.12 121 ASP A N 1
ATOM 981 C CA . ASP A 1 121 ? 10.405 3.356 -24.105 1.00 91.12 121 ASP A CA 1
ATOM 982 C C . ASP A 1 121 ? 9.750 1.978 -24.349 1.00 91.12 121 ASP A C 1
ATOM 984 O O . ASP A 1 121 ? 10.388 1.093 -24.918 1.00 91.12 121 ASP A O 1
ATOM 988 N N . TYR A 1 122 ? 8.478 1.783 -23.971 1.00 92.50 122 TYR A N 1
ATOM 989 C CA . TYR A 1 122 ? 7.713 0.565 -24.275 1.00 92.50 122 TYR A CA 1
ATOM 990 C C . TYR A 1 122 ? 7.383 0.447 -25.764 1.00 92.50 122 TYR A C 1
ATOM 992 O O . TYR A 1 122 ? 7.560 -0.626 -26.342 1.00 92.50 122 TYR A O 1
ATOM 1000 N N . GLU A 1 123 ? 6.932 1.533 -26.394 1.00 90.44 123 GLU A N 1
ATOM 1001 C CA . GLU A 1 123 ? 6.698 1.584 -27.840 1.00 90.44 123 GLU A CA 1
ATOM 1002 C C . GLU A 1 123 ? 7.987 1.249 -28.593 1.00 90.44 123 GLU A C 1
ATOM 1004 O O . GLU A 1 123 ? 7.998 0.361 -29.448 1.00 90.44 123 GLU A O 1
ATOM 1009 N N . LEU A 1 124 ? 9.106 1.850 -28.180 1.00 90.62 124 LEU A N 1
ATOM 1010 C CA . LEU A 1 124 ? 10.419 1.559 -28.740 1.00 90.62 124 LEU A CA 1
ATOM 1011 C C . LEU A 1 124 ? 10.851 0.097 -28.529 1.00 90.62 124 LEU A C 1
ATOM 1013 O O . LEU A 1 124 ? 11.318 -0.557 -29.464 1.00 90.62 124 LEU A O 1
ATOM 1017 N N . TRP A 1 125 ? 10.689 -0.440 -27.317 1.00 91.81 125 TRP A N 1
ATOM 1018 C CA . TRP A 1 125 ? 10.960 -1.849 -27.014 1.00 91.81 125 TRP A CA 1
ATOM 1019 C C . TRP A 1 125 ? 10.112 -2.779 -27.890 1.00 91.81 125 TRP A C 1
ATOM 1021 O O . TRP A 1 125 ? 10.611 -3.776 -28.415 1.00 91.81 125 TRP A O 1
ATOM 1031 N N . SER A 1 126 ? 8.842 -2.436 -28.091 1.00 89.19 126 SER A N 1
ATOM 1032 C CA . SER A 1 126 ? 7.908 -3.193 -28.917 1.00 89.19 126 SER A CA 1
ATOM 1033 C C . SER A 1 126 ? 8.325 -3.194 -30.390 1.00 89.19 126 SER A C 1
ATOM 1035 O O . SER A 1 126 ? 8.408 -4.260 -31.000 1.00 89.19 126 SER A O 1
ATOM 1037 N N . GLU A 1 127 ? 8.674 -2.036 -30.960 1.00 88.06 127 GLU A N 1
ATOM 1038 C CA . GLU A 1 127 ? 9.155 -1.916 -32.345 1.00 88.06 127 GLU A CA 1
ATOM 1039 C C . GLU A 1 127 ? 10.406 -2.759 -32.611 1.00 88.06 127 GLU A C 1
ATOM 1041 O O . GLU A 1 127 ? 10.512 -3.428 -33.644 1.00 88.06 127 GLU A O 1
ATOM 1046 N N . VAL A 1 128 ? 11.363 -2.718 -31.677 1.00 86.44 128 VAL A N 1
ATOM 1047 C CA . VAL A 1 128 ? 12.626 -3.457 -31.780 1.00 86.44 128 VAL A CA 1
ATOM 1048 C C . VAL A 1 128 ? 12.377 -4.962 -31.704 1.00 86.44 128 VAL A C 1
ATOM 1050 O O . VAL A 1 128 ? 12.925 -5.712 -32.510 1.00 86.44 128 VAL A O 1
ATOM 1053 N N . ASN A 1 129 ? 11.516 -5.416 -30.790 1.00 80.50 129 ASN A N 1
ATOM 1054 C CA . ASN A 1 129 ? 11.275 -6.845 -30.578 1.00 80.50 129 ASN A CA 1
ATOM 1055 C C . ASN A 1 129 ? 10.270 -7.470 -31.561 1.00 80.50 129 ASN A C 1
ATOM 1057 O O . ASN A 1 129 ? 10.309 -8.679 -31.785 1.00 80.50 129 ASN A O 1
ATOM 1061 N N . THR A 1 130 ? 9.400 -6.673 -32.183 1.00 77.31 130 THR A N 1
ATOM 1062 C CA . THR A 1 130 ? 8.517 -7.124 -33.277 1.00 77.31 130 THR A CA 1
ATOM 1063 C C . THR A 1 130 ? 9.170 -7.032 -34.658 1.00 77.31 130 THR A C 1
ATOM 1065 O O . THR A 1 130 ? 8.612 -7.531 -35.634 1.00 77.31 130 THR A O 1
ATOM 1068 N N . GLY A 1 131 ? 10.359 -6.426 -34.759 1.00 67.19 131 GLY A N 1
ATOM 1069 C CA . GLY A 1 131 ? 11.082 -6.260 -36.022 1.00 67.19 131 GLY A CA 1
ATOM 1070 C C . GLY A 1 131 ? 10.487 -5.196 -36.951 1.00 67.19 131 GLY A C 1
ATOM 1071 O O . GLY A 1 131 ? 10.828 -5.161 -38.133 1.00 67.19 131 GLY A O 1
ATOM 1072 N N . LEU A 1 132 ? 9.610 -4.322 -36.442 1.00 62.09 132 LEU A N 1
ATOM 1073 C CA . LEU A 1 132 ? 8.987 -3.239 -37.213 1.00 62.09 132 LEU A CA 1
ATOM 1074 C C . LEU A 1 132 ? 9.952 -2.075 -37.491 1.00 62.09 132 LEU A C 1
ATOM 1076 O O . LEU A 1 132 ? 9.756 -1.329 -38.453 1.00 62.09 132 LEU A O 1
ATOM 1080 N N . ARG A 1 133 ? 11.050 -1.957 -36.733 1.00 54.09 133 ARG A N 1
ATOM 1081 C CA . ARG A 1 133 ? 12.152 -1.037 -37.054 1.00 54.09 133 ARG A CA 1
ATOM 1082 C C . ARG A 1 133 ? 12.981 -1.548 -38.240 1.00 54.09 133 ARG A C 1
ATOM 1084 O O . ARG A 1 133 ? 14.016 -2.193 -38.085 1.00 54.09 133 ARG A O 1
ATOM 1091 N N . ARG A 1 134 ? 12.538 -1.222 -39.459 1.00 48.81 134 ARG A N 1
ATOM 1092 C CA . ARG A 1 134 ? 13.346 -1.329 -40.688 1.00 48.81 134 ARG A CA 1
ATOM 1093 C C . ARG A 1 134 ? 14.584 -0.429 -40.567 1.00 48.81 134 ARG A C 1
ATOM 1095 O O . ARG A 1 134 ? 14.452 0.783 -40.681 1.00 48.81 134 ARG A O 1
ATOM 1102 N N . GLY A 1 135 ? 15.779 -1.009 -40.405 1.00 48.34 135 GLY A N 1
ATOM 1103 C CA . GLY A 1 135 ? 17.015 -0.317 -40.808 1.00 48.34 135 GLY A CA 1
ATOM 1104 C C . GLY A 1 135 ? 18.239 -0.325 -39.888 1.00 48.34 135 GLY A C 1
ATOM 1105 O O . GLY A 1 135 ? 19.126 0.482 -40.139 1.00 48.34 135 GLY A O 1
ATOM 1106 N N . SER A 1 136 ? 18.373 -1.197 -38.880 1.00 38.09 136 SER A N 1
ATOM 1107 C CA . SER A 1 136 ? 19.681 -1.363 -38.218 1.00 38.09 136 SER A CA 1
ATOM 1108 C C . SER A 1 136 ? 20.088 -2.824 -38.080 1.00 38.09 136 SER A C 1
ATOM 1110 O O . SER A 1 136 ? 19.470 -3.635 -37.393 1.00 38.09 136 SER A O 1
ATOM 1112 N N . MET A 1 137 ? 21.153 -3.138 -38.806 1.00 48.06 137 MET A N 1
ATOM 1113 C CA . MET A 1 137 ? 21.882 -4.388 -38.827 1.00 48.06 137 MET A CA 1
ATOM 1114 C C . MET A 1 137 ? 22.607 -4.571 -37.493 1.00 48.06 137 MET A C 1
ATOM 1116 O O . MET A 1 137 ? 23.629 -3.939 -37.251 1.00 48.06 137 MET A O 1
ATOM 1120 N N . ARG A 1 138 ? 22.094 -5.469 -36.651 1.00 40.12 138 ARG A N 1
ATOM 1121 C CA . ARG A 1 138 ? 22.883 -6.379 -35.809 1.00 40.12 138 ARG A CA 1
ATOM 1122 C C . ARG A 1 138 ? 21.959 -7.463 -35.281 1.00 40.12 138 ARG A C 1
ATOM 1124 O O . ARG A 1 138 ? 21.087 -7.226 -34.454 1.00 40.12 138 ARG A O 1
ATOM 1131 N N . SER A 1 139 ? 22.167 -8.666 -35.799 1.00 47.88 139 SER A N 1
ATOM 1132 C CA . SER A 1 139 ? 21.619 -9.898 -35.259 1.00 47.88 139 SER A CA 1
ATOM 1133 C C . SER A 1 139 ? 22.045 -10.043 -33.796 1.00 47.88 139 SER A C 1
ATOM 1135 O O . SER A 1 139 ? 23.171 -10.443 -33.506 1.00 47.88 139 SER A O 1
ATOM 1137 N N . SER A 1 140 ? 21.145 -9.739 -32.873 1.00 39.56 140 SER A N 1
ATOM 1138 C CA . SER A 1 140 ? 21.164 -10.321 -31.538 1.00 39.56 140 SER A CA 1
ATOM 1139 C C . SER A 1 140 ? 19.797 -10.948 -31.336 1.00 39.56 140 SER A C 1
ATOM 1141 O O . SER A 1 140 ? 18.802 -10.239 -31.328 1.00 39.56 140 SER A O 1
ATOM 1143 N N . GLY A 1 141 ? 19.804 -12.284 -31.336 1.00 37.97 141 GLY A N 1
ATOM 1144 C CA . GLY A 1 141 ? 18.745 -13.251 -31.040 1.00 37.97 141 GLY A CA 1
ATOM 1145 C C . GLY A 1 141 ? 17.284 -12.798 -31.025 1.00 37.97 141 GLY A C 1
ATOM 1146 O O . GLY A 1 141 ? 16.906 -11.874 -30.319 1.00 37.97 141 GLY A O 1
ATOM 1147 N N . LYS A 1 142 ? 16.415 -13.606 -31.651 1.00 43.62 142 LYS A N 1
ATOM 1148 C CA . LYS A 1 142 ? 15.047 -13.823 -31.147 1.00 43.62 142 LYS A CA 1
ATOM 1149 C C . LYS A 1 142 ? 15.123 -14.008 -29.623 1.00 43.62 142 LYS A C 1
ATOM 1151 O O . LYS A 1 142 ? 15.441 -15.098 -29.158 1.00 43.62 142 LYS A O 1
ATOM 1156 N N . LEU A 1 143 ? 14.884 -12.946 -28.856 1.00 45.44 143 LEU A N 1
ATOM 1157 C CA . LEU A 1 143 ? 15.091 -12.941 -27.406 1.00 45.44 143 LEU A CA 1
ATOM 1158 C C . LEU A 1 143 ? 13.965 -13.649 -26.646 1.00 45.44 143 LEU A C 1
ATOM 1160 O O . LEU A 1 143 ? 14.059 -13.838 -25.439 1.00 45.44 143 LEU A O 1
ATOM 1164 N N . SER A 1 144 ? 12.932 -14.132 -27.335 1.00 42.62 144 SER A N 1
ATOM 1165 C CA . SER A 1 144 ? 11.995 -15.093 -26.767 1.00 42.62 144 SER A CA 1
ATOM 1166 C C . SER A 1 144 ? 11.165 -15.732 -27.874 1.00 42.62 144 SER A C 1
ATOM 1168 O O . SER A 1 144 ? 10.590 -15.030 -28.698 1.00 42.62 144 SER A O 1
ATOM 1170 N N . GLY A 1 145 ? 11.043 -17.060 -27.887 1.00 43.53 145 GLY A N 1
ATOM 1171 C CA . GLY A 1 145 ? 10.088 -17.792 -28.734 1.00 43.53 145 GLY A CA 1
ATOM 1172 C C . GLY A 1 145 ? 8.619 -17.610 -28.316 1.00 43.53 145 GLY A C 1
ATOM 1173 O O . GLY A 1 145 ? 7.790 -18.463 -28.616 1.00 43.53 145 GLY A O 1
ATOM 1174 N N . ARG A 1 146 ? 8.295 -16.539 -27.583 1.00 51.91 146 ARG A N 1
ATOM 1175 C CA . ARG A 1 146 ? 6.937 -16.169 -27.181 1.00 51.91 146 ARG A CA 1
ATOM 1176 C C . ARG A 1 146 ? 6.355 -15.238 -28.236 1.00 51.91 146 ARG A C 1
ATOM 1178 O O . ARG A 1 146 ? 7.015 -14.288 -28.640 1.00 51.91 146 ARG A O 1
ATOM 1185 N N . ASN A 1 147 ? 5.108 -15.473 -28.634 1.00 54.16 147 ASN A N 1
ATOM 1186 C CA . ASN A 1 147 ? 4.339 -14.477 -29.376 1.00 54.16 147 ASN A CA 1
ATOM 1187 C C . ASN A 1 147 ? 4.274 -13.202 -28.523 1.00 54.16 147 ASN A C 1
ATOM 1189 O O . ASN A 1 147 ? 3.649 -13.200 -27.461 1.00 54.16 147 ASN A O 1
ATOM 1193 N N . ILE A 1 148 ? 4.979 -12.153 -28.947 1.00 63.00 148 ILE A N 1
ATOM 1194 C CA . ILE A 1 148 ? 4.960 -10.854 -28.277 1.00 63.00 148 ILE A CA 1
ATOM 1195 C C . ILE A 1 148 ? 3.629 -10.200 -28.635 1.00 63.00 148 ILE A C 1
ATOM 1197 O O . ILE A 1 148 ? 3.421 -9.754 -29.761 1.00 63.00 148 ILE A O 1
ATOM 1201 N N . PHE A 1 149 ? 2.706 -10.185 -27.679 1.00 69.62 149 PHE A N 1
ATOM 1202 C CA . PHE A 1 149 ? 1.470 -9.425 -27.799 1.00 69.62 149 PHE A CA 1
ATOM 1203 C C . PHE A 1 149 ? 1.764 -7.971 -27.438 1.00 69.62 149 PHE A C 1
ATOM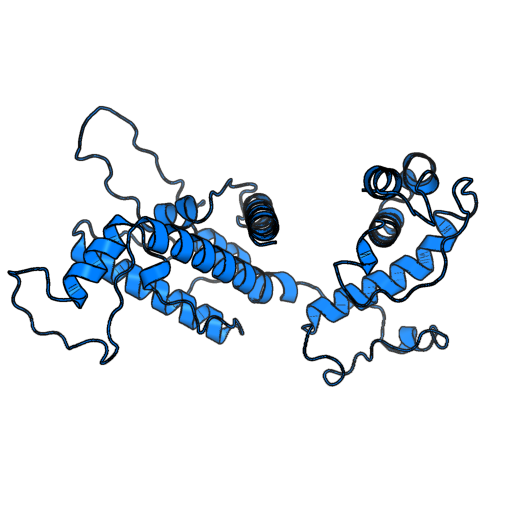 1205 O O . PHE A 1 149 ? 1.953 -7.638 -26.268 1.00 69.62 149 PHE A O 1
ATOM 1212 N N . VAL A 1 150 ? 1.825 -7.113 -28.455 1.00 82.00 150 VAL A N 1
ATOM 1213 C CA . VAL A 1 150 ? 1.958 -5.666 -28.270 1.00 82.00 150 VAL A CA 1
ATOM 1214 C C . VAL A 1 150 ? 0.639 -5.114 -27.752 1.00 82.00 150 VAL A C 1
ATOM 1216 O O . VAL A 1 150 ? -0.416 -5.347 -28.342 1.00 82.00 150 VAL A O 1
ATOM 1219 N N . LEU A 1 151 ? 0.695 -4.393 -26.637 1.00 87.50 151 LEU A N 1
ATOM 1220 C CA . LEU A 1 151 ? -0.475 -3.759 -26.053 1.00 87.50 151 LEU A CA 1
ATOM 1221 C C . LEU A 1 151 ? -0.696 -2.385 -26.684 1.00 87.50 151 LEU A C 1
ATOM 1223 O O . LEU A 1 151 ? 0.239 -1.606 -26.840 1.00 87.50 151 LEU A O 1
ATOM 1227 N N . GLU A 1 152 ? -1.952 -2.062 -26.980 1.00 90.75 152 GLU A N 1
ATOM 1228 C CA . GLU A 1 152 ? -2.350 -0.690 -27.297 1.00 90.75 152 GLU A CA 1
ATOM 1229 C C . GLU A 1 152 ? -2.055 0.237 -26.105 1.00 90.75 152 GLU A C 1
ATOM 1231 O O . GLU A 1 152 ? -2.217 -0.168 -24.950 1.00 90.75 152 GLU A O 1
ATOM 1236 N N . HIS A 1 153 ? -1.705 1.498 -26.373 1.00 89.62 153 HIS A N 1
ATOM 1237 C CA . HIS A 1 153 ? -1.325 2.509 -25.381 1.00 89.62 153 HIS A CA 1
ATOM 1238 C C . HIS A 1 153 ? -2.214 2.536 -24.119 1.00 89.62 153 HIS A C 1
ATOM 1240 O O . HIS A 1 153 ? -1.715 2.492 -22.995 1.00 89.62 153 HIS A O 1
ATOM 1246 N N . ARG A 1 154 ? -3.550 2.560 -24.258 1.00 92.25 154 ARG A N 1
ATOM 1247 C CA . ARG A 1 154 ? -4.475 2.587 -23.098 1.00 92.25 154 ARG A CA 1
ATOM 1248 C C . ARG A 1 154 ? -4.403 1.315 -22.248 1.00 92.25 154 ARG A C 1
ATOM 1250 O O . ARG A 1 154 ? -4.491 1.365 -21.016 1.00 92.25 154 ARG A O 1
ATOM 1257 N N . THR A 1 155 ? -4.246 0.174 -22.910 1.00 94.44 155 THR A N 1
ATOM 1258 C CA . THR A 1 155 ? -4.108 -1.132 -22.263 1.00 94.44 155 THR A CA 1
ATOM 1259 C C . THR A 1 155 ? -2.756 -1.234 -21.570 1.00 94.44 155 THR A C 1
ATOM 1261 O O . THR A 1 155 ? -2.700 -1.650 -20.413 1.00 94.44 155 THR A O 1
ATOM 1264 N N . PHE A 1 156 ? -1.689 -0.774 -22.228 1.00 94.75 156 PHE A N 1
ATOM 1265 C CA . PHE A 1 156 ? -0.360 -0.671 -21.639 1.00 94.75 156 PHE A CA 1
ATOM 1266 C C . PHE A 1 156 ? -0.363 0.202 -20.381 1.00 94.75 156 PHE A C 1
ATOM 1268 O O . PHE A 1 156 ? 0.091 -0.255 -19.340 1.00 94.75 156 PHE A O 1
ATOM 1275 N N . GLU A 1 157 ? -0.947 1.403 -20.421 1.00 95.12 157 GLU A N 1
ATOM 1276 C CA . GLU A 1 157 ? -1.033 2.289 -19.251 1.00 95.12 157 GLU A CA 1
ATOM 1277 C C . GLU A 1 157 ? -1.717 1.607 -18.057 1.00 95.12 157 GLU A C 1
ATOM 1279 O O . GLU A 1 157 ? -1.245 1.678 -16.919 1.00 95.12 157 GLU A O 1
ATOM 1284 N N . THR A 1 158 ? -2.808 0.881 -18.314 1.00 95.25 158 THR A N 1
ATOM 1285 C CA . THR A 1 158 ? -3.513 0.121 -17.272 1.00 95.25 158 THR A CA 1
ATOM 1286 C C . THR A 1 158 ? -2.648 -1.012 -16.718 1.00 95.25 158 THR A C 1
ATOM 1288 O O . THR A 1 158 ? -2.613 -1.227 -15.502 1.00 95.25 158 THR A O 1
ATOM 1291 N N . MET A 1 159 ? -1.935 -1.725 -17.591 1.00 95.44 159 MET A N 1
ATOM 1292 C CA . MET A 1 159 ? -1.027 -2.808 -17.212 1.00 95.44 159 MET A CA 1
ATOM 1293 C C . MET A 1 159 ? 0.178 -2.297 -16.426 1.00 95.44 159 MET A C 1
ATOM 1295 O O . MET A 1 159 ? 0.478 -2.847 -15.370 1.00 95.44 159 MET A O 1
ATOM 1299 N N . SER A 1 160 ? 0.805 -1.208 -16.867 1.00 95.94 160 SER A N 1
ATOM 1300 C CA . SER A 1 160 ? 1.939 -0.579 -16.193 1.00 95.94 160 SER A CA 1
ATOM 1301 C C . SER A 1 160 ? 1.549 -0.065 -14.810 1.00 95.94 160 SER A C 1
ATOM 1303 O O . SER A 1 160 ? 2.238 -0.323 -13.822 1.00 95.94 160 SER A O 1
ATOM 1305 N N . LYS A 1 161 ? 0.376 0.574 -14.691 1.00 97.06 161 LYS A N 1
ATOM 1306 C CA . LYS A 1 161 ? -0.162 1.011 -13.397 1.00 97.06 161 LYS A CA 1
ATOM 1307 C C . LYS A 1 161 ? -0.348 -0.156 -12.429 1.00 97.06 161 LYS A C 1
ATOM 1309 O O . LYS A 1 161 ? 0.035 -0.046 -11.264 1.00 97.06 161 LYS A O 1
ATOM 1314 N N . ARG A 1 162 ? -0.919 -1.272 -12.894 1.00 96.75 162 ARG A N 1
ATOM 1315 C CA . ARG A 1 162 ? -1.076 -2.492 -12.084 1.00 96.75 162 ARG A CA 1
ATOM 1316 C C . ARG A 1 162 ? 0.278 -3.086 -11.704 1.00 96.75 162 ARG A C 1
ATOM 1318 O O . ARG A 1 162 ? 0.500 -3.331 -10.525 1.00 96.75 162 ARG A O 1
ATOM 1325 N N . ALA A 1 163 ? 1.189 -3.228 -12.664 1.00 97.31 163 ALA A N 1
ATOM 1326 C CA . ALA A 1 163 ? 2.522 -3.779 -12.446 1.00 97.31 163 ALA A CA 1
ATOM 1327 C C . ALA A 1 163 ? 3.291 -2.998 -11.371 1.00 97.31 163 ALA A C 1
ATOM 1329 O O . ALA A 1 163 ? 3.749 -3.579 -10.392 1.00 97.31 163 ALA A O 1
ATOM 1330 N N . TRP A 1 164 ? 3.359 -1.672 -11.484 1.00 97.44 164 TRP A N 1
ATOM 1331 C CA . TRP A 1 164 ? 4.018 -0.840 -10.478 1.00 97.44 164 TRP A CA 1
ATOM 1332 C C . TRP A 1 164 ? 3.340 -0.902 -9.104 1.00 97.44 164 TRP A C 1
ATOM 1334 O O . TRP A 1 164 ? 4.027 -0.928 -8.083 1.00 97.44 164 TRP A O 1
ATOM 1344 N N . THR A 1 165 ? 2.007 -0.973 -9.060 1.00 98.00 165 THR A N 1
ATOM 1345 C CA . THR A 1 165 ? 1.269 -1.144 -7.796 1.00 98.00 165 THR A CA 1
ATOM 1346 C C . THR A 1 165 ? 1.639 -2.463 -7.116 1.00 98.00 165 THR A C 1
ATOM 1348 O O . THR A 1 165 ? 1.940 -2.481 -5.923 1.00 98.00 165 THR A O 1
ATOM 1351 N N . ASP A 1 166 ? 1.682 -3.555 -7.878 1.00 97.75 166 ASP A N 1
ATOM 1352 C CA . ASP A 1 166 ? 2.024 -4.887 -7.381 1.00 97.75 166 ASP A CA 1
ATOM 1353 C C . ASP A 1 166 ? 3.498 -4.983 -6.956 1.00 97.75 166 ASP A C 1
ATOM 1355 O O . ASP A 1 166 ? 3.798 -5.583 -5.922 1.00 97.75 166 ASP A O 1
ATOM 1359 N N . VAL A 1 167 ? 4.419 -4.347 -7.694 1.00 97.81 167 VAL A N 1
ATOM 1360 C CA . VAL A 1 167 ? 5.834 -4.219 -7.298 1.00 97.81 167 VAL A CA 1
ATOM 1361 C C . VAL A 1 167 ? 5.943 -3.553 -5.930 1.00 97.81 167 VAL A C 1
ATOM 1363 O O . VAL A 1 167 ? 6.600 -4.093 -5.041 1.00 97.81 167 VAL A O 1
ATOM 1366 N N . LEU A 1 168 ? 5.267 -2.420 -5.725 1.00 97.88 168 LEU A N 1
ATOM 1367 C CA . LEU A 1 168 ? 5.290 -1.707 -4.448 1.00 97.88 168 LEU A CA 1
ATOM 1368 C C . LEU A 1 168 ? 4.654 -2.513 -3.306 1.00 97.88 168 LEU A C 1
ATOM 1370 O O . LEU A 1 168 ? 5.205 -2.551 -2.206 1.00 97.88 168 LEU A O 1
ATOM 1374 N N . LEU A 1 169 ? 3.545 -3.215 -3.555 1.00 97.31 169 LEU A N 1
ATOM 1375 C CA . LEU A 1 169 ? 2.942 -4.122 -2.570 1.00 97.31 169 LEU A CA 1
ATOM 1376 C C . LEU A 1 169 ? 3.909 -5.238 -2.159 1.00 97.31 169 LEU A C 1
ATOM 1378 O O . LEU A 1 169 ? 4.059 -5.531 -0.971 1.00 97.31 169 LEU A O 1
ATOM 1382 N N . GLN A 1 170 ? 4.605 -5.845 -3.123 1.00 96.56 170 GLN A N 1
ATOM 1383 C CA . GLN A 1 170 ? 5.607 -6.859 -2.810 1.00 96.56 170 GLN A CA 1
ATOM 1384 C C . GLN A 1 170 ? 6.807 -6.263 -2.076 1.00 96.56 170 GLN A C 1
ATOM 1386 O O . GLN A 1 170 ? 7.259 -6.870 -1.111 1.00 96.56 170 GLN A O 1
ATOM 1391 N N . MET A 1 171 ? 7.284 -5.072 -2.454 1.00 96.94 171 MET A N 1
ATOM 1392 C CA . MET A 1 171 ? 8.334 -4.355 -1.718 1.00 96.94 171 MET A CA 1
ATOM 1393 C C . MET A 1 171 ? 7.937 -4.120 -0.260 1.00 96.94 171 MET A C 1
ATOM 1395 O O . MET A 1 171 ? 8.728 -4.400 0.639 1.00 96.94 171 MET A O 1
ATOM 1399 N N . TYR A 1 172 ? 6.704 -3.675 -0.004 1.00 96.56 172 TYR A N 1
ATOM 1400 C CA . TYR A 1 172 ? 6.180 -3.537 1.354 1.00 96.56 172 TYR A CA 1
ATOM 1401 C C . TYR A 1 172 ? 6.236 -4.877 2.103 1.00 96.56 172 TYR A C 1
ATOM 1403 O O . TYR A 1 172 ? 6.777 -4.968 3.209 1.00 96.56 172 TYR A O 1
ATOM 1411 N N . LYS A 1 173 ? 5.762 -5.952 1.464 1.00 93.94 173 LYS A N 1
ATOM 1412 C CA . LYS A 1 173 ? 5.766 -7.299 2.042 1.00 93.94 173 LYS A CA 1
ATOM 1413 C C . LYS A 1 173 ? 7.169 -7.811 2.381 1.00 93.94 173 LYS A C 1
ATOM 1415 O O . LYS A 1 173 ? 7.330 -8.444 3.421 1.00 93.94 173 LYS A O 1
ATOM 1420 N N . VAL A 1 174 ? 8.174 -7.566 1.535 1.00 94.50 174 VAL A N 1
ATOM 1421 C CA . VAL A 1 174 ? 9.528 -8.126 1.721 1.00 94.50 174 VAL A CA 1
ATOM 1422 C C . VAL A 1 174 ? 10.501 -7.210 2.463 1.00 94.50 174 VAL A C 1
ATOM 1424 O O . VAL A 1 174 ? 11.514 -7.697 2.957 1.00 94.50 174 VAL A O 1
ATOM 1427 N N . PHE A 1 175 ? 10.223 -5.908 2.569 1.00 94.44 175 PHE A N 1
ATOM 1428 C CA . PHE A 1 175 ? 11.133 -4.946 3.209 1.00 94.44 175 PHE A CA 1
ATOM 1429 C C . PHE A 1 175 ? 10.559 -4.270 4.453 1.00 94.44 175 PHE A C 1
ATOM 1431 O O . PHE A 1 175 ? 11.325 -3.892 5.341 1.00 94.44 175 PHE A O 1
ATOM 1438 N N . VAL A 1 176 ? 9.234 -4.127 4.548 1.00 94.31 176 VAL A N 1
ATOM 1439 C CA . VAL A 1 176 ? 8.581 -3.395 5.644 1.00 94.31 176 VAL A CA 1
ATOM 1440 C C . VAL A 1 176 ? 8.039 -4.351 6.692 1.00 94.31 176 VAL A C 1
ATOM 1442 O O . VAL A 1 176 ? 8.440 -4.260 7.850 1.00 94.31 176 VAL A O 1
ATOM 1445 N N . LEU A 1 177 ? 7.193 -5.311 6.298 1.00 92.12 177 LEU A N 1
ATOM 1446 C CA . LEU A 1 177 ? 6.641 -6.298 7.235 1.00 92.12 177 LEU A CA 1
ATOM 1447 C C . LEU A 1 177 ? 7.720 -7.044 8.039 1.00 92.12 177 LEU A C 1
ATOM 1449 O O . LEU A 1 177 ? 7.517 -7.250 9.236 1.00 92.12 177 LEU A O 1
ATOM 1453 N N . PRO A 1 178 ? 8.898 -7.382 7.471 1.00 91.25 178 PRO A N 1
ATOM 1454 C CA . PRO A 1 178 ? 9.945 -8.045 8.233 1.00 91.25 178 PRO A CA 1
ATOM 1455 C C . PRO A 1 178 ? 10.537 -7.251 9.392 1.00 91.25 178 PRO A C 1
ATOM 1457 O O . PRO A 1 178 ? 11.174 -7.845 10.259 1.00 91.25 178 PRO A O 1
ATOM 1460 N N . ARG A 1 179 ? 10.324 -5.930 9.423 1.00 90.25 179 ARG A N 1
ATOM 1461 C CA . ARG A 1 179 ? 10.779 -5.050 10.507 1.00 90.25 179 ARG A CA 1
ATOM 1462 C C . ARG A 1 179 ? 9.934 -5.198 11.776 1.00 90.25 179 ARG A C 1
ATOM 1464 O O . ARG A 1 179 ? 10.321 -4.691 12.826 1.00 90.25 179 ARG A O 1
ATOM 1471 N N . ILE A 1 180 ? 8.799 -5.894 11.704 1.00 86.56 180 ILE A N 1
ATOM 1472 C CA . ILE A 1 180 ? 7.949 -6.175 12.860 1.00 86.56 180 ILE A CA 1
ATOM 1473 C C . ILE A 1 180 ? 8.686 -7.161 13.772 1.00 86.56 180 ILE A C 1
ATOM 1475 O O . ILE A 1 180 ? 8.864 -8.337 13.449 1.00 86.56 180 ILE A O 1
ATOM 1479 N N . SER A 1 181 ? 9.142 -6.662 14.921 1.00 70.00 181 SER A N 1
ATOM 1480 C CA . SER A 1 181 ? 9.885 -7.453 15.899 1.00 70.00 181 SER A CA 1
ATOM 1481 C C . SER A 1 181 ? 8.967 -8.415 16.648 1.00 70.00 181 SER A C 1
ATOM 1483 O O . SER A 1 181 ? 7.942 -8.009 17.196 1.00 70.00 181 SER A O 1
ATOM 1485 N N . SER A 1 182 ? 9.393 -9.675 16.787 1.00 56.59 182 SER A N 1
ATOM 1486 C CA . SER A 1 182 ? 8.717 -10.648 17.658 1.00 56.59 182 SER A CA 1
ATOM 1487 C C . SER A 1 182 ? 8.705 -10.218 19.129 1.00 56.59 182 SER A C 1
ATOM 1489 O O . SER A 1 182 ? 7.895 -10.733 19.891 1.00 56.59 182 SER A O 1
ATOM 1491 N N . ARG A 1 183 ? 9.553 -9.256 19.536 1.00 56.06 183 ARG A N 1
ATOM 1492 C CA . ARG A 1 183 ? 9.552 -8.700 20.901 1.00 56.06 183 ARG A CA 1
ATOM 1493 C C . ARG A 1 183 ? 8.260 -7.953 21.249 1.00 56.06 183 ARG A C 1
ATOM 1495 O O . ARG A 1 183 ? 8.031 -7.679 22.419 1.00 56.06 183 ARG A O 1
ATOM 1502 N N . MET A 1 184 ? 7.424 -7.617 20.259 1.00 53.56 184 MET A N 1
ATOM 1503 C CA . MET A 1 184 ? 6.107 -7.011 20.497 1.00 53.56 184 MET A CA 1
ATOM 1504 C C . MET A 1 184 ? 5.073 -7.996 21.053 1.00 53.56 184 MET A C 1
ATOM 1506 O O . MET A 1 184 ? 4.030 -7.573 21.547 1.00 53.56 184 MET A O 1
ATOM 1510 N N . VAL A 1 185 ? 5.359 -9.299 21.006 1.00 52.00 185 VAL A N 1
ATOM 1511 C CA . VAL A 1 185 ? 4.522 -10.333 21.608 1.00 52.00 185 VAL A CA 1
ATOM 1512 C C . VAL A 1 185 ? 5.296 -10.896 22.801 1.00 52.00 185 VAL A C 1
ATOM 1514 O O . VAL A 1 185 ? 6.326 -11.536 22.590 1.00 52.00 185 VAL A O 1
ATOM 1517 N N . PRO A 1 186 ? 4.846 -10.663 24.051 1.00 44.66 186 PRO A N 1
ATOM 1518 C CA . PRO A 1 186 ? 5.399 -11.375 25.193 1.00 44.66 186 PRO A CA 1
ATOM 1519 C C . PRO A 1 186 ? 5.255 -12.875 24.938 1.00 44.66 186 PRO A C 1
ATOM 1521 O O . PRO A 1 186 ? 4.242 -13.291 24.367 1.00 44.66 186 PRO A O 1
ATOM 1524 N N . ASP A 1 187 ? 6.291 -13.609 25.334 1.00 46.47 187 ASP A N 1
ATOM 1525 C CA . ASP A 1 187 ? 6.506 -15.059 25.321 1.00 46.47 187 ASP A CA 1
ATOM 1526 C C . ASP A 1 187 ? 5.263 -15.918 24.972 1.00 46.47 187 ASP A C 1
ATOM 1528 O O . ASP A 1 187 ? 4.198 -15.697 25.557 1.00 46.47 187 ASP A O 1
ATOM 1532 N N . PRO A 1 188 ? 5.333 -16.898 24.046 1.00 46.38 188 PRO A N 1
ATOM 1533 C CA . PRO A 1 188 ? 4.234 -17.833 23.758 1.00 46.38 188 PRO A CA 1
ATOM 1534 C C . PRO A 1 188 ? 3.614 -18.514 24.993 1.00 46.38 188 PRO A C 1
ATOM 1536 O O . PRO A 1 188 ? 2.446 -18.882 24.939 1.00 46.38 188 PRO A O 1
ATOM 1539 N N . SER A 1 189 ? 4.318 -18.591 26.123 1.00 42.53 189 SER A N 1
ATOM 1540 C CA . SER A 1 189 ? 3.762 -18.996 27.427 1.00 42.53 189 SER A CA 1
ATOM 1541 C C . SER A 1 189 ? 2.632 -18.072 27.932 1.00 42.53 189 SER A C 1
ATOM 1543 O O . SER A 1 189 ? 1.680 -18.520 28.562 1.00 42.53 189 SER A O 1
ATOM 1545 N N . SER A 1 190 ? 2.636 -16.783 27.571 1.00 45.06 190 SER A N 1
ATOM 1546 C CA . SER A 1 190 ? 1.534 -15.837 27.832 1.00 45.06 190 SER A CA 1
ATOM 1547 C C . SER A 1 190 ? 0.289 -16.077 26.968 1.00 45.06 190 SER A C 1
ATOM 1549 O O . SER A 1 190 ? -0.725 -15.406 27.152 1.00 45.06 190 SER A O 1
ATOM 1551 N N . LEU A 1 191 ? 0.362 -16.992 25.993 1.00 45.38 191 LEU A N 1
ATOM 1552 C CA . LEU A 1 191 ? -0.803 -17.474 25.253 1.00 45.38 191 LEU A CA 1
ATOM 1553 C C . LEU A 1 191 ? -1.570 -18.539 26.057 1.00 45.38 191 LEU A C 1
ATOM 1555 O O . LEU A 1 191 ? -2.769 -18.693 25.852 1.00 45.38 191 LEU A O 1
ATOM 1559 N N . GLU A 1 192 ? -0.918 -19.229 27.000 1.00 42.66 192 GLU A N 1
ATOM 1560 C CA . GLU A 1 192 ? -1.564 -20.234 27.856 1.00 42.66 192 GLU A CA 1
ATOM 1561 C C . GLU A 1 192 ? -2.508 -19.601 28.889 1.00 42.66 192 GLU A C 1
ATOM 1563 O O . GLU A 1 192 ? -3.501 -20.214 29.265 1.00 42.66 192 GLU A O 1
ATOM 1568 N N . SER A 1 193 ? -2.303 -18.337 29.283 1.00 43.09 193 SER A N 1
ATOM 1569 C CA . SER A 1 193 ? -3.275 -17.610 30.121 1.00 43.09 193 SER A CA 1
ATOM 1570 C C . SER A 1 193 ? -4.535 -17.167 29.359 1.00 43.09 193 SER A C 1
ATOM 1572 O O . SER A 1 193 ? -5.491 -16.687 29.967 1.00 43.09 193 SER A O 1
ATOM 1574 N N . LEU A 1 194 ? -4.574 -17.371 28.035 1.00 47.53 194 LEU A N 1
ATOM 1575 C CA . LEU A 1 194 ? -5.738 -17.176 27.166 1.00 47.53 194 LEU A CA 1
ATOM 1576 C C . LEU A 1 194 ? -6.435 -18.510 26.836 1.00 47.53 194 LEU A C 1
ATOM 1578 O O . LEU A 1 194 ? -7.030 -18.632 25.770 1.00 47.53 194 LEU A O 1
ATOM 1582 N N . GLN A 1 195 ? -6.411 -19.489 27.751 1.00 44.53 195 GLN A N 1
ATOM 1583 C CA . GLN A 1 195 ? -7.042 -20.824 27.648 1.00 44.53 195 GLN A CA 1
ATOM 1584 C C . GLN A 1 195 ? -8.506 -20.852 27.145 1.00 44.53 195 GLN A C 1
ATOM 1586 O O . GLN A 1 195 ? -8.979 -21.899 26.716 1.00 44.53 195 GLN A O 1
ATOM 1591 N N . ASN A 1 196 ? -9.206 -19.713 27.120 1.00 46.50 196 ASN A N 1
ATOM 1592 C CA . ASN A 1 196 ? -10.572 -19.578 26.601 1.00 46.50 196 ASN A CA 1
ATOM 1593 C C . ASN A 1 196 ? -10.663 -19.038 25.153 1.00 46.50 196 ASN A C 1
ATOM 1595 O O . ASN A 1 196 ? -11.764 -18.786 24.668 1.00 46.50 196 ASN A O 1
ATOM 1599 N N . MET A 1 197 ? -9.539 -18.839 24.455 1.00 46.66 197 MET A N 1
ATOM 1600 C CA . MET A 1 197 ? -9.488 -18.394 23.056 1.00 46.66 197 MET A CA 1
ATOM 1601 C C . MET A 1 197 ? -8.968 -19.531 22.156 1.00 46.66 197 MET A C 1
ATOM 1603 O O . MET A 1 197 ? -7.768 -19.807 22.159 1.00 46.66 197 MET A O 1
ATOM 1607 N N . PRO A 1 198 ? -9.832 -20.193 21.366 1.00 46.53 198 PRO A N 1
ATOM 1608 C CA . PRO A 1 198 ? -9.447 -21.123 20.307 1.00 46.53 198 PRO A CA 1
ATOM 1609 C C . PRO A 1 198 ? -8.387 -20.507 19.391 1.00 46.53 198 PRO A C 1
ATOM 1611 O O . PRO A 1 198 ? -8.613 -19.511 18.707 1.00 46.53 198 PRO A O 1
ATOM 1614 N N . GLY A 1 199 ? -7.184 -21.070 19.467 1.00 47.22 199 GLY A N 1
ATOM 1615 C CA . GLY A 1 199 ? -5.960 -20.412 19.043 1.00 47.22 199 GLY A CA 1
ATOM 1616 C C . GLY A 1 199 ? -5.858 -20.180 17.539 1.00 47.22 199 GLY A C 1
ATOM 1617 O O . GLY A 1 199 ? -5.926 -21.115 16.739 1.00 47.22 199 GLY A O 1
ATOM 1618 N N . ILE A 1 200 ? -5.502 -18.949 17.165 1.00 48.31 200 ILE A N 1
ATOM 1619 C CA . ILE A 1 200 ? -4.605 -18.757 16.024 1.00 48.31 200 ILE A CA 1
ATOM 1620 C C . ILE A 1 200 ? -3.312 -19.468 16.418 1.00 48.31 200 ILE A C 1
ATOM 1622 O O . ILE A 1 200 ? -2.495 -18.928 17.166 1.00 48.31 200 ILE A O 1
ATOM 1626 N N . LYS A 1 201 ? -3.165 -20.723 15.989 1.00 49.69 201 LYS A N 1
ATOM 1627 C CA . LYS A 1 201 ? -1.954 -21.495 16.250 1.00 49.69 201 LYS A CA 1
ATOM 1628 C C . LYS A 1 201 ? -0.766 -20.699 15.711 1.00 49.69 201 LYS A C 1
ATOM 1630 O O . LYS A 1 201 ? -0.746 -20.299 14.547 1.00 49.69 201 LYS A O 1
ATOM 1635 N N . SER A 1 202 ? 0.221 -20.465 16.572 1.00 45.47 202 SER A N 1
ATOM 1636 C CA . SER A 1 202 ? 1.504 -19.857 16.200 1.00 45.47 202 SER A CA 1
ATOM 1637 C C . SER A 1 202 ? 2.263 -20.710 15.174 1.00 45.47 202 SER A C 1
ATOM 1639 O O . SER A 1 202 ? 3.161 -20.212 14.494 1.00 45.47 202 SER A O 1
ATOM 1641 N N . GLU A 1 203 ? 1.876 -21.980 15.026 1.00 46.94 203 GLU A N 1
ATOM 1642 C CA . GLU A 1 203 ? 2.476 -22.930 14.103 1.00 46.94 203 GLU A CA 1
ATOM 1643 C C . GLU A 1 203 ? 2.299 -22.523 12.623 1.00 46.94 203 GLU A C 1
ATOM 1645 O O . GLU A 1 203 ? 1.212 -22.124 12.186 1.00 46.94 203 GLU A O 1
ATOM 1650 N N . PRO A 1 204 ? 3.350 -22.664 11.792 1.00 46.81 204 PRO A N 1
ATOM 1651 C CA . PRO A 1 204 ? 3.337 -22.300 10.371 1.00 46.81 204 PRO A CA 1
ATOM 1652 C C . PRO A 1 204 ? 2.212 -22.948 9.546 1.00 46.81 204 PRO A C 1
ATOM 1654 O O . PRO A 1 204 ? 1.825 -22.397 8.517 1.00 46.81 204 PRO A O 1
ATOM 1657 N N . LEU A 1 205 ? 1.663 -24.075 10.001 1.00 45.97 205 LEU A N 1
ATOM 1658 C CA . LEU A 1 205 ? 0.894 -25.016 9.184 1.00 45.97 205 LEU A CA 1
ATOM 1659 C C . LEU A 1 205 ? -0.620 -24.749 9.095 1.00 45.97 205 LEU A C 1
ATOM 1661 O O . LEU A 1 205 ? -1.291 -25.432 8.330 1.00 45.97 205 LEU A O 1
ATOM 1665 N N . CYS A 1 206 ? -1.181 -23.774 9.822 1.00 46.19 206 CYS A N 1
ATOM 1666 C CA . CYS A 1 206 ? -2.647 -23.637 9.910 1.00 46.19 206 CYS A CA 1
ATOM 1667 C C . CYS A 1 206 ? -3.293 -22.594 8.976 1.00 46.19 206 CYS A C 1
ATOM 1669 O O . CYS A 1 206 ? -4.516 -22.551 8.896 1.00 46.19 206 CYS A O 1
ATOM 1671 N N . SER A 1 207 ? -2.526 -21.774 8.244 1.00 48.03 207 SER A N 1
ATOM 1672 C CA . SER A 1 207 ? -3.085 -20.894 7.199 1.00 48.03 207 SER A CA 1
ATOM 1673 C C . SER A 1 207 ? -2.031 -20.479 6.168 1.00 48.03 207 SER A C 1
ATOM 1675 O O . SER A 1 207 ? -1.050 -19.816 6.496 1.00 48.03 207 SER A O 1
ATOM 1677 N N . ASN A 1 208 ? -2.235 -20.827 4.900 1.00 58.62 208 ASN A N 1
ATOM 1678 C CA . ASN A 1 208 ? -1.397 -20.390 3.775 1.00 58.62 208 ASN A CA 1
ATOM 1679 C C . ASN A 1 208 ? -1.642 -18.924 3.359 1.00 58.62 208 ASN A C 1
ATOM 1681 O O . ASN A 1 208 ? -1.004 -18.444 2.425 1.00 58.62 208 ASN A O 1
ATOM 1685 N N . VAL A 1 209 ? -2.557 -18.220 4.034 1.00 71.38 209 VAL A N 1
ATOM 1686 C CA . VAL A 1 209 ? -2.999 -16.874 3.644 1.00 71.38 209 VAL A CA 1
ATOM 1687 C C . VAL A 1 209 ? -2.067 -15.787 4.187 1.00 71.38 209 VAL A C 1
ATOM 1689 O O . VAL A 1 209 ? -1.760 -14.837 3.472 1.00 71.38 209 VAL A O 1
ATOM 1692 N N . TYR A 1 210 ? -1.566 -15.945 5.418 1.00 81.50 210 TYR A N 1
ATOM 1693 C CA . TYR A 1 210 ? -0.775 -14.920 6.111 1.00 81.50 210 TYR A CA 1
ATOM 1694 C C . TYR A 1 210 ? 0.669 -15.352 6.366 1.00 81.50 210 TYR A C 1
ATOM 1696 O O . TYR A 1 210 ? 0.942 -16.444 6.875 1.00 81.50 210 TYR A O 1
ATOM 1704 N N . SER A 1 211 ? 1.597 -14.439 6.088 1.00 83.56 211 SER A N 1
ATOM 1705 C CA . SER A 1 211 ? 3.001 -14.518 6.481 1.00 83.56 211 SER A CA 1
ATOM 1706 C C . SER A 1 211 ? 3.166 -14.496 8.002 1.00 83.56 211 SER A C 1
ATOM 1708 O O . SER A 1 211 ? 2.293 -14.043 8.744 1.00 83.56 211 SER A O 1
ATOM 1710 N N . ARG A 1 212 ? 4.339 -14.924 8.488 1.00 84.25 212 ARG A N 1
ATOM 1711 C CA . ARG A 1 212 ? 4.665 -14.876 9.925 1.00 84.25 212 ARG A CA 1
ATOM 1712 C C . ARG A 1 212 ? 4.479 -13.483 10.539 1.00 84.25 212 ARG A C 1
ATOM 1714 O O . ARG A 1 212 ? 4.059 -13.384 11.681 1.00 84.25 212 ARG A O 1
ATOM 1721 N N . TYR A 1 213 ? 4.760 -12.424 9.780 1.00 88.06 213 TYR A N 1
ATOM 1722 C CA . TYR A 1 213 ? 4.691 -11.044 10.260 1.00 88.06 213 TYR A CA 1
ATOM 1723 C C . TYR A 1 213 ? 3.251 -10.546 10.375 1.00 88.06 213 TYR A C 1
ATOM 1725 O O . TYR A 1 213 ? 2.894 -9.934 11.376 1.00 88.06 213 TYR A O 1
ATOM 1733 N N . GLU A 1 214 ? 2.403 -10.874 9.400 1.00 88.88 214 GLU A N 1
ATOM 1734 C CA . GLU A 1 214 ? 0.963 -10.590 9.459 1.00 88.88 214 GLU A CA 1
ATOM 1735 C C . GLU A 1 214 ? 0.314 -11.318 10.638 1.00 88.88 214 GLU A C 1
ATOM 1737 O O . GLU A 1 214 ? -0.448 -10.722 11.396 1.00 88.88 214 GLU A O 1
ATOM 1742 N N . ARG A 1 215 ? 0.692 -12.580 10.873 1.00 84.88 215 ARG A N 1
ATOM 1743 C CA . ARG A 1 215 ? 0.225 -13.332 12.045 1.00 84.88 215 ARG A CA 1
ATOM 1744 C C . ARG A 1 215 ? 0.650 -12.680 13.359 1.00 84.88 215 ARG A C 1
ATOM 1746 O O . ARG A 1 215 ? -0.165 -12.596 14.272 1.00 84.88 215 ARG A O 1
ATOM 1753 N N . THR A 1 216 ? 1.883 -12.177 13.455 1.00 85.94 216 THR A N 1
ATOM 1754 C CA . THR A 1 216 ? 2.334 -11.414 14.631 1.00 85.94 216 THR A CA 1
ATOM 1755 C C . THR A 1 216 ? 1.439 -10.200 14.886 1.00 85.94 216 THR A C 1
ATOM 1757 O O . THR A 1 216 ? 1.058 -9.969 16.033 1.00 85.94 216 THR A O 1
ATOM 1760 N N . ILE A 1 217 ? 1.051 -9.461 13.838 1.00 90.38 217 ILE A N 1
ATOM 1761 C CA . ILE A 1 217 ? 0.125 -8.325 13.970 1.00 90.38 217 ILE A CA 1
ATOM 1762 C C . ILE A 1 217 ? -1.251 -8.802 14.444 1.00 90.38 217 ILE A C 1
ATOM 1764 O O . ILE A 1 217 ? -1.787 -8.227 15.385 1.00 90.38 217 ILE A O 1
ATOM 1768 N N . LEU A 1 218 ? -1.814 -9.865 13.859 1.00 89.44 218 LEU A N 1
ATOM 1769 C CA . LEU A 1 218 ? -3.115 -10.401 14.283 1.00 89.44 218 LEU A CA 1
ATOM 1770 C C . LEU A 1 218 ? -3.102 -10.816 15.760 1.00 89.44 218 LEU A C 1
ATOM 1772 O O . LEU A 1 218 ? -4.008 -10.460 16.512 1.00 89.44 218 LEU A O 1
ATOM 1776 N N . ILE A 1 219 ? -2.055 -11.514 16.210 1.00 85.31 219 ILE A N 1
ATOM 1777 C CA . ILE A 1 219 ? -1.893 -11.899 17.621 1.00 85.31 219 ILE A CA 1
ATOM 1778 C C . ILE A 1 219 ? -1.846 -10.656 18.514 1.00 85.31 219 ILE A C 1
ATOM 1780 O O . ILE A 1 219 ? -2.514 -10.608 19.549 1.00 85.31 219 ILE A O 1
ATOM 1784 N N . TRP A 1 220 ? -1.077 -9.644 18.112 1.00 89.25 220 TRP A N 1
ATOM 1785 C CA . TRP A 1 220 ? -0.974 -8.382 18.836 1.00 89.25 220 TRP A CA 1
ATOM 1786 C C . TRP A 1 220 ? -2.327 -7.661 18.941 1.00 89.25 220 TRP A C 1
ATOM 1788 O O . TRP A 1 220 ? -2.722 -7.294 20.049 1.00 89.25 220 TRP A O 1
ATOM 1798 N N . LEU A 1 221 ? -3.080 -7.564 17.840 1.00 92.56 221 LEU A N 1
ATOM 1799 C CA . LEU A 1 221 ? -4.421 -6.971 17.817 1.00 92.56 221 LEU A CA 1
ATOM 1800 C C . LEU A 1 221 ? -5.390 -7.706 18.752 1.00 92.56 221 LEU A C 1
ATOM 1802 O O . LEU A 1 221 ? -6.092 -7.059 19.526 1.00 92.56 221 LEU A O 1
ATOM 1806 N N . ASN A 1 222 ? -5.397 -9.045 18.744 1.00 91.38 222 ASN A N 1
ATOM 1807 C CA . ASN A 1 222 ? -6.244 -9.842 19.642 1.00 91.38 222 ASN A CA 1
ATOM 1808 C C . ASN A 1 222 ? -5.913 -9.587 21.116 1.00 91.38 222 ASN A C 1
ATOM 1810 O O . ASN A 1 222 ? -6.808 -9.276 21.907 1.00 91.38 222 ASN A O 1
ATOM 1814 N N . LYS A 1 223 ? -4.627 -9.685 21.486 1.00 87.69 223 LYS A N 1
ATOM 1815 C CA . LYS A 1 223 ? -4.175 -9.460 22.870 1.00 87.69 223 LYS A CA 1
ATOM 1816 C C . LYS A 1 223 ? -4.567 -8.065 23.345 1.00 87.69 223 LYS A C 1
ATOM 1818 O O . LYS A 1 223 ? -5.082 -7.894 24.451 1.00 87.69 223 LYS A O 1
ATOM 1823 N N . ASN A 1 224 ? -4.319 -7.065 22.508 1.00 91.94 224 ASN A N 1
ATOM 1824 C CA . ASN A 1 224 ? -4.563 -5.688 22.877 1.00 91.94 224 ASN A CA 1
ATOM 1825 C C . ASN A 1 224 ? -6.063 -5.355 22.937 1.00 91.94 224 ASN A C 1
ATOM 1827 O O . ASN A 1 224 ? -6.485 -4.642 23.849 1.00 91.94 224 ASN A O 1
ATOM 1831 N N . TYR A 1 225 ? -6.873 -5.882 22.016 1.00 94.75 225 TYR A N 1
ATOM 1832 C CA . TYR A 1 225 ? -8.321 -5.690 22.036 1.00 94.75 225 TYR A CA 1
ATOM 1833 C C . TYR A 1 225 ? -8.959 -6.284 23.296 1.00 94.75 225 TYR A C 1
ATOM 1835 O O . TYR A 1 225 ? -9.662 -5.569 24.008 1.00 94.75 225 TYR A O 1
ATOM 1843 N N . GLU A 1 226 ? -8.669 -7.548 23.631 1.00 92.12 226 GLU A N 1
ATOM 1844 C CA . GLU A 1 226 ? -9.246 -8.188 24.825 1.00 92.12 226 GLU A CA 1
ATOM 1845 C C . GLU A 1 226 ? -8.835 -7.461 26.113 1.00 92.12 226 GLU A C 1
ATOM 1847 O O . GLU A 1 226 ? -9.661 -7.275 27.009 1.00 92.12 226 GLU A O 1
ATOM 1852 N N . LYS A 1 227 ? -7.584 -6.987 26.188 1.00 90.44 227 LYS A N 1
ATOM 1853 C CA . LYS A 1 227 ? -7.105 -6.186 27.319 1.00 90.44 227 LYS A CA 1
ATOM 1854 C C . LYS A 1 227 ? -7.849 -4.853 27.429 1.00 90.44 227 LYS A C 1
ATOM 1856 O O . LYS A 1 227 ? -8.348 -4.515 28.500 1.00 90.44 227 LYS A O 1
ATOM 1861 N N . ASN A 1 228 ? -7.898 -4.075 26.347 1.00 94.25 228 ASN A N 1
ATOM 1862 C CA . ASN A 1 228 ? -8.355 -2.688 26.416 1.00 94.25 228 ASN A CA 1
ATOM 1863 C C . ASN A 1 228 ? -9.871 -2.535 26.310 1.00 94.25 228 ASN A C 1
ATOM 1865 O O . ASN A 1 228 ? -10.389 -1.543 26.812 1.00 94.25 228 ASN A O 1
ATOM 1869 N N . ARG A 1 229 ? -10.621 -3.494 25.749 1.00 94.50 229 ARG A N 1
ATOM 1870 C CA . ARG A 1 229 ? -12.078 -3.334 25.595 1.00 94.50 229 ARG A CA 1
ATOM 1871 C C . ARG A 1 229 ? -12.807 -3.092 26.920 1.00 94.50 229 ARG A C 1
ATOM 1873 O O . ARG A 1 229 ? -13.728 -2.284 26.984 1.00 94.50 229 ARG A O 1
ATOM 1880 N N . LYS A 1 230 ? -12.342 -3.741 27.993 1.00 92.44 230 LYS A N 1
ATOM 1881 C CA . LYS A 1 230 ? -12.889 -3.599 29.352 1.00 92.44 230 LYS A CA 1
ATOM 1882 C C . LYS A 1 230 ? -12.497 -2.275 30.007 1.00 92.44 230 LYS A C 1
ATOM 1884 O O . LYS A 1 230 ? -13.132 -1.867 30.965 1.00 92.44 230 LYS A O 1
ATOM 1889 N N . ILE A 1 231 ? -11.450 -1.617 29.510 1.00 93.62 231 ILE A N 1
ATOM 1890 C CA . ILE A 1 231 ? -10.945 -0.343 30.035 1.00 93.62 231 ILE A CA 1
ATOM 1891 C C . ILE A 1 231 ? -11.603 0.825 29.299 1.00 93.62 231 ILE A C 1
ATOM 1893 O O . ILE A 1 231 ? -12.025 1.790 29.925 1.00 93.62 231 ILE A O 1
ATOM 1897 N N . VAL A 1 232 ? -11.696 0.735 27.972 1.00 95.25 232 VAL A N 1
ATOM 1898 C CA . VAL A 1 232 ? -12.179 1.824 27.117 1.00 95.25 232 VAL A CA 1
ATOM 1899 C C . VAL A 1 232 ? -13.687 2.025 27.259 1.00 95.25 232 VAL A C 1
ATOM 1901 O O . VAL A 1 232 ? -14.144 3.163 27.328 1.00 95.25 232 VAL A O 1
ATOM 1904 N N . TRP A 1 233 ? -14.455 0.933 27.334 1.00 95.50 233 TRP A N 1
ATOM 1905 C CA . TRP A 1 233 ? -15.921 0.974 27.275 1.00 95.50 233 TRP A CA 1
ATOM 1906 C C . TRP A 1 233 ? -16.617 0.496 28.556 1.00 95.50 233 TRP A C 1
ATOM 1908 O O . TRP A 1 233 ? -17.796 0.159 28.511 1.00 95.50 233 TRP A O 1
ATOM 1918 N N . LYS A 1 234 ? -15.923 0.478 29.706 1.00 90.88 234 LYS A N 1
ATOM 1919 C CA . LYS A 1 234 ? -16.542 0.124 31.003 1.00 90.88 234 LYS A CA 1
ATOM 1920 C C . LYS A 1 234 ? -17.770 0.973 31.341 1.00 90.88 234 LYS A C 1
ATOM 1922 O O . LYS A 1 234 ? -18.765 0.433 31.802 1.00 90.88 234 LYS A O 1
ATOM 1927 N N . ASP A 1 235 ? -17.694 2.267 31.044 1.00 87.00 235 ASP A N 1
ATOM 1928 C CA . ASP A 1 235 ? -18.696 3.276 31.398 1.00 87.00 235 ASP A CA 1
ATOM 1929 C C . ASP A 1 235 ? -19.373 3.837 30.125 1.00 87.00 235 ASP A C 1
ATOM 1931 O O . ASP A 1 235 ? -19.756 5.001 30.063 1.00 87.00 235 ASP A O 1
ATOM 1935 N N . ASN A 1 236 ? -19.436 3.041 29.049 1.00 87.88 236 ASN A N 1
ATOM 1936 C CA . ASN A 1 236 ? -19.987 3.466 27.760 1.00 87.88 236 ASN A CA 1
ATOM 1937 C C . ASN A 1 236 ? -21.523 3.404 27.745 1.00 87.88 236 ASN A C 1
ATOM 1939 O O . ASN A 1 236 ? -22.119 2.361 27.998 1.00 87.88 236 ASN A O 1
ATOM 1943 N N . GLU A 1 237 ? -22.153 4.505 27.337 1.00 80.44 237 GLU A N 1
ATOM 1944 C CA . GLU A 1 237 ? -23.615 4.620 27.216 1.00 80.44 237 GLU A CA 1
ATOM 1945 C C . GLU A 1 237 ? -24.167 4.084 25.877 1.00 80.44 237 GLU A C 1
ATOM 1947 O O . GLU A 1 237 ? -25.374 3.938 25.707 1.00 80.44 237 GLU A O 1
ATOM 1952 N N . ARG A 1 238 ? -23.298 3.782 24.902 1.00 85.25 238 ARG A N 1
ATOM 1953 C CA . ARG A 1 238 ? -23.638 3.407 23.514 1.00 85.25 238 ARG A CA 1
ATOM 1954 C C . ARG A 1 238 ? -23.370 1.926 23.210 1.00 85.25 238 ARG A C 1
ATOM 1956 O O . ARG A 1 238 ? -22.805 1.591 22.165 1.00 85.25 238 ARG A O 1
ATOM 1963 N N . GLY A 1 239 ? -23.808 1.056 24.120 1.00 81.25 239 GLY A N 1
ATOM 1964 C CA . GLY A 1 239 ? -23.738 -0.405 23.979 1.00 81.25 239 GLY A CA 1
ATOM 1965 C C . GLY A 1 239 ? -22.853 -1.119 25.007 1.00 81.25 239 GLY A C 1
ATOM 1966 O O . GLY A 1 239 ? -22.715 -2.338 24.937 1.00 81.25 239 GLY A O 1
ATOM 1967 N N . GLY A 1 240 ? -22.274 -0.393 25.969 1.00 88.25 240 GLY A N 1
ATOM 1968 C CA . GLY A 1 240 ? -21.469 -0.969 27.047 1.00 88.25 240 GLY A CA 1
ATOM 1969 C C . GLY A 1 240 ? -20.167 -1.597 26.546 1.00 88.25 240 GLY A C 1
ATOM 1970 O O . GLY A 1 240 ? -19.661 -1.252 25.478 1.00 88.25 240 GLY A O 1
ATOM 1971 N N . ILE A 1 241 ? -19.613 -2.532 27.320 1.00 93.00 241 ILE A N 1
ATOM 1972 C CA . ILE A 1 241 ? -18.370 -3.227 26.964 1.00 93.00 241 ILE A CA 1
ATOM 1973 C C . ILE A 1 241 ? -18.628 -4.138 25.747 1.00 93.00 241 ILE A C 1
ATOM 1975 O O . ILE A 1 241 ? -19.436 -5.062 25.861 1.00 93.00 241 ILE A O 1
ATOM 1979 N N . PRO A 1 242 ? -17.920 -3.961 24.612 1.00 93.75 242 PRO A N 1
ATOM 1980 C CA . PRO A 1 242 ? -18.115 -4.812 23.443 1.00 93.75 242 PRO A CA 1
ATOM 1981 C C . PRO A 1 242 ? -17.707 -6.263 23.743 1.00 93.75 242 PRO A C 1
ATOM 1983 O O . PRO A 1 242 ? -16.835 -6.495 24.594 1.00 93.75 242 PRO A O 1
ATOM 1986 N N . PRO A 1 243 ? -18.302 -7.252 23.055 1.00 89.31 243 PRO A N 1
ATOM 1987 C CA . PRO A 1 243 ? -18.043 -8.663 23.316 1.00 89.31 243 PRO A CA 1
ATOM 1988 C C . PRO A 1 243 ? -16.591 -9.053 23.013 1.00 89.31 243 PRO A C 1
ATOM 1990 O O . PRO A 1 243 ? -15.891 -8.409 22.230 1.00 89.31 243 PRO A O 1
ATOM 1993 N N . THR A 1 244 ? -16.133 -10.150 23.617 1.00 87.81 244 THR A N 1
ATOM 1994 C CA . THR A 1 244 ? -14.914 -10.816 23.140 1.00 87.81 244 THR A CA 1
ATOM 1995 C C . THR A 1 244 ? -15.135 -11.276 21.703 1.00 87.81 244 THR A C 1
ATOM 1997 O O . THR A 1 244 ? -16.202 -11.786 21.367 1.00 87.81 244 THR A O 1
ATOM 2000 N N . ARG A 1 245 ? -14.117 -11.118 20.858 1.00 84.88 245 ARG A N 1
ATOM 2001 C CA . ARG A 1 245 ? -14.132 -11.599 19.476 1.00 84.88 245 ARG A CA 1
ATOM 2002 C C . ARG A 1 245 ? -12.745 -12.012 19.026 1.00 84.88 245 ARG A C 1
ATOM 2004 O O . ARG A 1 245 ? -11.750 -11.624 19.638 1.00 84.88 245 ARG A O 1
ATOM 2011 N N . TRP A 1 246 ? -12.701 -12.776 17.945 1.00 84.50 246 TRP A N 1
ATOM 2012 C CA . TRP A 1 246 ? -11.460 -13.230 17.331 1.00 84.50 246 TRP A CA 1
ATOM 2013 C C . TRP A 1 246 ? -11.164 -12.378 16.107 1.00 84.50 246 TRP A C 1
ATOM 2015 O O . TRP A 1 246 ? -11.995 -12.285 15.211 1.00 84.50 246 TRP A O 1
ATOM 2025 N N . ILE A 1 247 ? -9.983 -11.764 16.084 1.00 89.38 247 ILE A N 1
ATOM 2026 C CA . ILE A 1 247 ? -9.506 -10.988 14.938 1.00 89.38 247 ILE A CA 1
ATOM 2027 C C . ILE A 1 247 ? -8.608 -11.890 14.095 1.00 89.38 247 ILE A C 1
ATOM 2029 O O . ILE A 1 247 ? -7.473 -12.180 14.475 1.00 89.38 247 ILE A O 1
ATOM 2033 N N . VAL A 1 248 ? -9.125 -12.364 12.970 1.00 86.94 248 VAL A N 1
ATOM 2034 C CA . VAL A 1 248 ? -8.458 -13.306 12.064 1.00 86.94 248 VAL A CA 1
ATOM 2035 C C . VAL A 1 248 ? -8.139 -12.694 10.699 1.00 86.94 248 VAL A C 1
ATOM 2037 O O . VAL A 1 248 ? -7.370 -13.292 9.951 1.00 86.94 248 VAL A O 1
ATOM 2040 N N . ASN A 1 249 ? -8.683 -11.517 10.378 1.00 89.50 249 ASN A N 1
ATOM 2041 C CA . ASN A 1 249 ? -8.388 -10.770 9.152 1.00 89.50 249 ASN A CA 1
ATOM 2042 C C . ASN A 1 249 ? -8.208 -9.258 9.407 1.00 89.50 249 ASN A C 1
ATOM 2044 O O . ASN A 1 249 ? -8.488 -8.758 10.495 1.00 89.50 249 ASN A O 1
ATOM 2048 N N . PHE A 1 250 ? -7.720 -8.529 8.397 1.00 91.00 250 PHE A N 1
ATOM 2049 C CA . PHE A 1 250 ? -7.495 -7.075 8.451 1.00 91.00 250 PHE A CA 1
ATOM 2050 C C . PHE A 1 250 ? -8.635 -6.266 7.811 1.00 91.00 250 PHE A C 1
ATOM 2052 O O . PHE A 1 250 ? -8.478 -5.073 7.551 1.00 91.00 250 PHE A O 1
ATOM 2059 N N . ASP A 1 251 ? -9.770 -6.916 7.551 1.00 89.50 251 ASP A N 1
ATOM 2060 C CA . ASP A 1 251 ? -10.809 -6.407 6.667 1.00 89.50 251 ASP A CA 1
ATOM 2061 C C . ASP A 1 251 ? -12.110 -6.263 7.473 1.00 89.50 251 ASP A C 1
ATOM 2063 O O . ASP A 1 251 ? -12.377 -5.227 8.081 1.00 89.50 251 ASP A O 1
ATOM 2067 N N . GLN A 1 252 ? -12.898 -7.335 7.538 1.00 90.12 252 GLN A N 1
ATOM 2068 C CA . GLN A 1 252 ? -14.190 -7.385 8.205 1.00 90.12 252 GLN A CA 1
ATOM 2069 C C . GLN A 1 252 ? -14.059 -7.235 9.724 1.00 90.12 252 GLN A C 1
ATOM 2071 O O . GLN A 1 252 ? -14.881 -6.565 10.346 1.00 90.12 252 GLN A O 1
ATOM 2076 N N . ASP A 1 253 ? -13.009 -7.804 10.321 1.00 91.69 253 ASP A N 1
ATOM 2077 C CA . ASP A 1 253 ? -12.832 -7.796 11.781 1.00 91.69 253 ASP A CA 1
ATOM 2078 C C . ASP A 1 253 ? -12.380 -6.427 12.315 1.00 91.69 253 ASP A C 1
ATOM 2080 O O . ASP A 1 253 ? -12.448 -6.165 13.520 1.00 91.69 253 ASP A O 1
ATOM 2084 N N . LEU A 1 254 ? -11.914 -5.547 11.420 1.00 94.56 254 LEU A N 1
ATOM 2085 C CA . LEU A 1 254 ? -11.505 -4.177 11.731 1.00 94.56 254 LEU A CA 1
ATOM 2086 C C . LEU A 1 254 ? -12.554 -3.135 11.320 1.00 94.56 254 LEU A C 1
ATOM 2088 O O . LEU A 1 254 ? -12.365 -1.953 11.602 1.00 94.56 254 LEU A O 1
ATOM 2092 N N . LEU A 1 255 ? -13.648 -3.557 10.679 1.00 93.81 255 LEU A N 1
ATOM 2093 C CA . LEU A 1 255 ? -14.602 -2.672 10.008 1.00 93.81 255 LEU A CA 1
ATOM 2094 C C . LEU A 1 255 ? -15.287 -1.670 10.948 1.00 93.81 255 LEU A C 1
ATOM 2096 O O . LEU A 1 255 ? -15.563 -0.548 10.541 1.00 93.81 255 LEU A O 1
ATOM 2100 N N . ASP A 1 256 ? -15.563 -2.061 12.192 1.00 94.88 256 ASP A N 1
ATOM 2101 C CA . ASP A 1 256 ? -16.214 -1.200 13.193 1.00 94.88 256 ASP A CA 1
ATOM 2102 C C . ASP A 1 256 ? -15.267 -0.264 13.951 1.00 94.88 256 ASP A C 1
ATOM 2104 O O . ASP A 1 256 ? -15.698 0.442 14.869 1.00 94.88 256 ASP A O 1
ATOM 2108 N N . SER A 1 257 ? -13.980 -0.293 13.600 1.00 96.31 257 SER A N 1
ATOM 2109 C CA . SER A 1 257 ? -12.898 0.482 14.207 1.00 96.31 257 SER A CA 1
ATOM 2110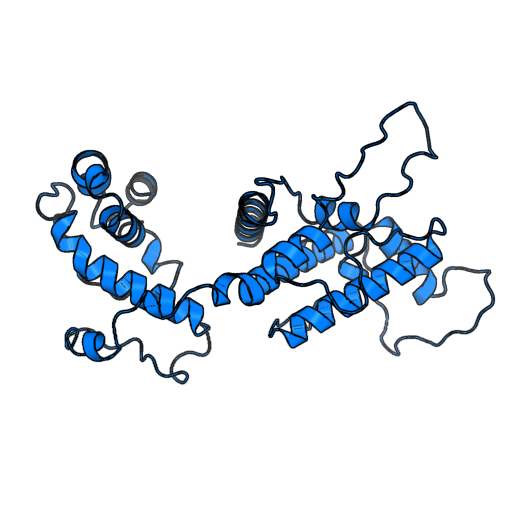 C C . SER A 1 257 ? -12.661 0.228 15.700 1.00 96.31 257 SER A C 1
ATOM 2112 O O . SER A 1 257 ? -11.730 0.805 16.261 1.00 96.31 257 SER A O 1
ATOM 2114 N N . LEU A 1 258 ? -13.399 -0.668 16.371 1.00 96.56 258 LEU A N 1
ATOM 2115 C CA . LEU A 1 258 ? -13.226 -0.903 17.813 1.00 96.56 258 LEU A CA 1
ATOM 2116 C C . LEU A 1 258 ? -11.874 -1.555 18.120 1.00 96.56 258 LEU A C 1
ATOM 2118 O O . LEU A 1 258 ? -11.251 -1.252 19.135 1.00 96.56 258 LEU A O 1
ATOM 2122 N N . VAL A 1 259 ? -11.372 -2.421 17.236 1.00 96.00 259 VAL A N 1
ATOM 2123 C CA . VAL A 1 259 ? -10.032 -3.017 17.400 1.00 96.00 259 VAL A CA 1
ATOM 2124 C C . VAL A 1 259 ? -8.940 -1.962 17.258 1.00 96.00 259 VAL A C 1
ATOM 2126 O O . VAL A 1 259 ? -8.015 -1.929 18.070 1.00 96.00 259 VAL A O 1
ATOM 2129 N N . LEU A 1 260 ? -9.079 -1.053 16.290 1.00 96.69 260 LEU A N 1
ATOM 2130 C CA . LEU A 1 260 ? -8.141 0.052 16.091 1.00 96.69 260 LEU A CA 1
ATOM 2131 C C . LEU A 1 260 ? -8.194 1.047 17.257 1.00 96.69 260 LEU A C 1
ATOM 2133 O O . LEU A 1 260 ? -7.152 1.449 17.767 1.00 96.69 260 LEU A O 1
ATOM 2137 N N . ALA A 1 261 ? -9.387 1.383 17.746 1.00 96.69 261 ALA A N 1
ATOM 2138 C CA . ALA A 1 261 ? -9.565 2.252 18.904 1.00 96.69 261 ALA A CA 1
ATOM 2139 C C . ALA A 1 261 ? -8.985 1.637 20.181 1.00 96.69 261 ALA A C 1
ATOM 2141 O O . ALA A 1 261 ? -8.265 2.311 20.912 1.00 96.69 261 ALA A O 1
ATOM 2142 N N . ALA A 1 262 ? -9.211 0.342 20.423 1.00 96.00 262 ALA A N 1
ATOM 2143 C CA . ALA A 1 262 ? -8.573 -0.376 21.524 1.00 96.00 262 ALA A CA 1
ATOM 2144 C C . ALA A 1 262 ? -7.041 -0.362 21.391 1.00 96.00 262 ALA A C 1
ATOM 2146 O O . ALA A 1 262 ? -6.328 -0.250 22.393 1.00 96.00 262 ALA A O 1
ATOM 2147 N N . GLN A 1 263 ? -6.526 -0.445 20.159 1.00 94.75 263 GLN A N 1
ATOM 2148 C CA . GLN A 1 263 ? -5.099 -0.327 19.873 1.00 94.75 263 GLN A CA 1
ATOM 2149 C C . GLN A 1 263 ? -4.538 1.039 20.229 1.00 94.75 263 GLN A C 1
ATOM 2151 O O . GLN A 1 263 ? -3.550 1.119 20.962 1.00 94.75 263 GLN A O 1
ATOM 2156 N N . MET A 1 264 ? -5.200 2.096 19.775 1.00 95.62 264 MET A N 1
ATOM 2157 C CA . MET A 1 264 ? -4.817 3.469 20.070 1.00 95.62 264 MET A CA 1
ATOM 2158 C C . MET A 1 264 ? -4.944 3.784 21.558 1.00 95.62 264 MET A C 1
ATOM 2160 O O . MET A 1 264 ? -4.046 4.397 22.120 1.00 95.62 264 MET A O 1
ATOM 2164 N N . ALA A 1 265 ? -5.997 3.317 22.228 1.00 95.06 265 ALA A N 1
ATOM 2165 C CA . ALA A 1 265 ? -6.214 3.530 23.656 1.00 95.06 265 ALA A CA 1
ATOM 2166 C C . ALA A 1 265 ? -5.088 2.963 24.533 1.00 95.06 265 ALA A C 1
ATOM 2168 O O . ALA A 1 265 ? -4.766 3.550 25.563 1.00 95.06 265 ALA A O 1
ATOM 2169 N N . GLY A 1 266 ? -4.456 1.862 24.109 1.00 92.31 266 GLY A N 1
ATOM 2170 C CA . GLY A 1 266 ? -3.308 1.283 24.809 1.00 92.31 266 GLY A CA 1
ATOM 2171 C C . GLY A 1 266 ? -2.079 2.204 24.855 1.00 92.31 266 GLY A C 1
ATOM 2172 O O . GLY A 1 266 ? -1.300 2.118 25.801 1.00 92.31 266 GLY A O 1
ATOM 2173 N N . TYR A 1 267 ? -1.921 3.094 23.869 1.00 93.12 267 TYR A N 1
ATOM 2174 C CA . TYR A 1 267 ? -0.812 4.059 23.789 1.00 93.12 267 TYR A CA 1
ATOM 2175 C C . TYR A 1 267 ? -1.234 5.491 24.139 1.00 93.12 267 TYR A C 1
ATOM 2177 O O . TYR A 1 267 ? -0.443 6.263 24.675 1.00 93.12 267 TYR A O 1
ATOM 2185 N N . CYS A 1 268 ? -2.488 5.839 23.864 1.00 95.69 268 CYS A N 1
ATOM 2186 C CA . CYS A 1 268 ? -3.074 7.163 24.033 1.00 95.69 268 CYS A CA 1
ATOM 2187 C C . CYS A 1 268 ? -4.314 7.094 24.949 1.00 95.69 268 CYS A C 1
ATOM 2189 O O . CYS A 1 268 ? -5.422 7.420 24.510 1.00 95.69 268 CYS A O 1
ATOM 2191 N N . PRO A 1 269 ? -4.171 6.686 26.226 1.00 95.56 269 PRO A N 1
ATOM 2192 C CA . PRO A 1 269 ? -5.313 6.497 27.127 1.00 95.56 269 PRO A CA 1
ATOM 2193 C C . PRO A 1 269 ? -6.090 7.795 27.400 1.00 95.56 269 PRO A C 1
ATOM 2195 O O . PRO A 1 269 ? -7.281 7.758 27.692 1.00 95.56 269 PRO A O 1
ATOM 2198 N N . TYR A 1 270 ? -5.455 8.958 27.236 1.00 95.69 270 TYR A N 1
ATOM 2199 C CA . TYR A 1 270 ? -6.090 10.274 27.370 1.00 95.69 270 TYR A CA 1
ATOM 2200 C C . TYR A 1 270 ? -7.183 10.551 26.319 1.00 95.69 270 TYR A C 1
ATOM 2202 O O . TYR A 1 270 ? -8.016 11.433 26.520 1.00 95.69 270 TYR A O 1
ATOM 2210 N N . LEU A 1 271 ? -7.221 9.799 25.212 1.00 96.25 271 LEU A N 1
ATOM 2211 C CA . LEU A 1 271 ? -8.290 9.897 24.211 1.00 96.25 271 LEU A CA 1
ATOM 2212 C C . LEU A 1 271 ? -9.551 9.118 24.609 1.00 96.25 271 LEU A C 1
ATOM 2214 O O . LEU A 1 271 ? -10.610 9.336 24.018 1.00 96.25 271 LEU A O 1
ATOM 2218 N N . ILE A 1 272 ? -9.468 8.233 25.611 1.00 95.44 272 ILE A N 1
ATOM 2219 C CA . ILE A 1 272 ? -10.597 7.397 26.038 1.00 95.44 272 ILE A CA 1
ATOM 2220 C C . ILE A 1 272 ? -11.796 8.253 26.464 1.00 95.44 272 ILE A C 1
ATOM 2222 O O . ILE A 1 272 ? -12.855 8.080 25.861 1.00 95.44 272 ILE A O 1
ATOM 2226 N N . PRO A 1 273 ? -11.671 9.206 27.413 1.00 94.50 273 PRO A N 1
ATOM 2227 C CA . PRO A 1 273 ? -12.839 9.911 27.946 1.00 94.50 273 PRO A CA 1
ATOM 2228 C C . PRO A 1 273 ? -13.490 10.860 26.932 1.00 94.50 273 PRO A C 1
ATOM 2230 O O . PRO A 1 273 ? -14.655 11.221 27.062 1.00 94.50 273 PRO A O 1
ATOM 2233 N N . THR A 1 274 ? -12.734 11.300 25.924 1.00 93.44 274 THR A N 1
ATOM 2234 C CA . THR A 1 274 ? -13.165 12.338 24.980 1.00 93.44 274 THR A CA 1
ATOM 2235 C C . THR A 1 274 ? -13.662 11.772 23.653 1.00 93.44 274 THR A C 1
ATOM 2237 O O . THR A 1 274 ? -14.621 12.321 23.101 1.00 93.44 274 THR A O 1
ATOM 2240 N N . HIS A 1 275 ? -13.053 10.683 23.174 1.00 93.94 275 HIS A N 1
ATOM 2241 C CA . HIS A 1 275 ? -13.294 10.107 21.850 1.00 93.94 275 HIS A CA 1
ATOM 2242 C C . HIS A 1 275 ? -13.773 8.656 21.948 1.00 93.94 275 HIS A C 1
ATOM 2244 O O . HIS A 1 275 ? -14.917 8.364 21.606 1.00 93.94 275 HIS A O 1
ATOM 2250 N N . PHE A 1 276 ? -12.935 7.742 22.451 1.00 95.44 276 PHE A N 1
ATOM 2251 C CA . PHE A 1 276 ? -13.202 6.306 22.302 1.00 95.44 276 PHE A CA 1
ATOM 2252 C C . PHE A 1 276 ? -14.413 5.824 23.109 1.00 95.44 276 PHE A C 1
ATOM 2254 O O . PHE A 1 276 ? -15.169 4.985 22.620 1.00 95.44 276 PHE A O 1
ATOM 2261 N N . ILE A 1 277 ? -14.675 6.408 24.285 1.00 94.94 277 ILE A N 1
ATOM 2262 C CA . ILE A 1 277 ? -15.863 6.081 25.088 1.00 94.94 277 ILE A CA 1
ATOM 2263 C C . ILE A 1 277 ? -17.177 6.422 24.373 1.00 94.94 277 ILE A C 1
ATOM 2265 O O . ILE A 1 277 ? -18.218 5.913 24.762 1.00 94.94 277 ILE A O 1
ATOM 2269 N N . LYS A 1 278 ? -17.162 7.254 23.323 1.00 93.88 278 LYS A N 1
ATOM 2270 C CA . LYS A 1 278 ? -18.362 7.647 22.562 1.00 93.88 278 LYS A CA 1
ATOM 2271 C C . LYS A 1 278 ? -18.617 6.766 21.338 1.00 93.88 278 LYS A C 1
ATOM 2273 O O . LYS A 1 278 ? -19.601 6.989 20.630 1.00 93.88 278 LYS A O 1
ATOM 2278 N N . MET A 1 279 ? -17.746 5.801 21.053 1.00 96.06 279 MET A N 1
ATOM 2279 C CA . MET A 1 279 ? -17.936 4.885 19.928 1.00 96.06 279 MET A CA 1
ATOM 2280 C C . MET A 1 279 ? -19.134 3.963 20.162 1.00 96.06 279 MET A C 1
ATOM 2282 O O . MET A 1 279 ? -19.448 3.609 21.302 1.00 96.06 279 MET A O 1
ATOM 2286 N N . TYR A 1 280 ? -19.790 3.571 19.071 1.00 96.50 280 TYR A N 1
ATOM 2287 C CA . TYR A 1 280 ? -20.826 2.543 19.095 1.00 96.50 280 TYR A CA 1
ATOM 2288 C C . TYR A 1 280 ? -20.163 1.178 19.222 1.00 96.50 280 TYR A C 1
ATOM 2290 O O . TYR A 1 280 ? -19.382 0.801 18.349 1.00 96.50 280 TYR A O 1
ATOM 2298 N N . THR A 1 281 ? -20.463 0.440 20.289 1.00 95.25 281 THR A N 1
ATOM 2299 C CA . THR A 1 281 ? -19.825 -0.861 20.554 1.00 95.25 281 THR A CA 1
ATOM 2300 C C . THR A 1 281 ? -20.533 -2.037 19.881 1.00 95.25 281 THR A C 1
ATOM 2302 O O . THR A 1 281 ? -19.973 -3.129 19.808 1.00 95.25 281 THR A O 1
ATOM 2305 N N . ASN A 1 282 ? -21.719 -1.794 19.318 1.00 93.50 282 ASN A N 1
ATOM 2306 C CA . ASN A 1 282 ? -22.441 -2.711 18.440 1.00 93.50 282 ASN A CA 1
ATOM 2307 C C . ASN A 1 282 ? -23.040 -1.948 17.238 1.00 93.50 282 ASN A C 1
ATOM 2309 O O . ASN A 1 282 ? -24.252 -1.713 17.203 1.00 93.50 282 ASN A O 1
ATOM 2313 N N . PRO A 1 283 ? -22.208 -1.466 16.295 1.00 93.88 283 PRO A N 1
ATOM 2314 C CA . PRO A 1 283 ? -22.700 -0.707 15.156 1.00 93.88 283 PRO A CA 1
ATOM 2315 C C . PRO A 1 283 ? -23.478 -1.610 14.191 1.00 93.88 283 PRO A C 1
ATOM 2317 O O . PRO A 1 283 ? -23.023 -2.684 13.808 1.00 93.88 283 PRO A O 1
ATOM 2320 N N . THR A 1 284 ? -24.656 -1.149 13.781 1.00 93.62 284 THR A N 1
ATOM 2321 C CA . THR A 1 284 ? -25.575 -1.855 12.871 1.00 93.62 284 THR A CA 1
ATOM 2322 C C . THR A 1 284 ? -25.880 -1.057 11.607 1.00 93.62 284 THR A C 1
ATOM 2324 O O . THR A 1 284 ? -26.273 -1.643 10.600 1.00 93.62 284 THR A O 1
ATOM 2327 N N . THR A 1 285 ? -25.666 0.264 11.625 1.00 95.25 285 THR A N 1
ATOM 2328 C CA . THR A 1 285 ? -25.917 1.150 10.479 1.00 95.25 285 THR A CA 1
ATOM 2329 C C . THR A 1 285 ? -24.625 1.727 9.917 1.00 95.25 285 THR A C 1
ATOM 2331 O O . THR A 1 285 ? -23.633 1.882 10.634 1.00 95.25 285 THR A O 1
ATOM 2334 N N . HIS A 1 286 ? -24.633 2.087 8.632 1.00 94.81 286 HIS A N 1
ATOM 2335 C CA . HIS A 1 286 ? -23.464 2.662 7.967 1.00 94.81 286 HIS A CA 1
ATOM 2336 C C . HIS A 1 286 ? -22.971 3.943 8.655 1.00 94.81 286 HIS A C 1
ATOM 2338 O O . HIS A 1 286 ? -21.768 4.151 8.771 1.00 94.81 286 HIS A O 1
ATOM 2344 N N . GLU A 1 287 ? -23.882 4.762 9.178 1.00 96.56 287 GLU A N 1
ATOM 2345 C CA . GLU A 1 287 ? -23.571 5.993 9.905 1.00 96.56 287 GLU A CA 1
ATOM 2346 C C . GLU A 1 287 ? -22.849 5.707 11.222 1.00 96.56 287 GLU A C 1
ATOM 2348 O O . GLU A 1 287 ? -21.976 6.473 11.615 1.00 96.56 287 GLU A O 1
ATOM 2353 N N . GLN A 1 288 ? -23.170 4.601 11.899 1.00 95.81 288 GLN A N 1
ATOM 2354 C CA . GLN A 1 288 ? -22.472 4.193 13.121 1.00 95.81 288 GLN A CA 1
ATOM 2355 C C . GLN A 1 288 ? -21.059 3.691 12.812 1.00 95.81 288 GLN A C 1
ATOM 2357 O O . GLN A 1 288 ? -20.118 4.055 13.516 1.00 95.81 288 GLN A O 1
ATOM 2362 N N . PHE A 1 289 ? -20.898 2.912 11.737 1.00 95.12 289 PHE A N 1
ATOM 2363 C CA . PHE A 1 289 ? -19.576 2.525 11.234 1.00 95.12 289 PHE A CA 1
ATOM 2364 C C . PHE A 1 289 ? -18.749 3.756 10.841 1.00 95.12 289 PHE A C 1
ATOM 2366 O O . PHE A 1 289 ? -17.589 3.857 11.224 1.00 95.12 289 PHE A O 1
ATOM 2373 N N . LEU A 1 290 ? -19.356 4.718 10.141 1.00 95.38 290 LEU A N 1
ATOM 2374 C CA . LEU A 1 290 ? -18.698 5.955 9.727 1.00 95.38 290 LEU A CA 1
ATOM 2375 C C . LEU A 1 290 ? -18.362 6.868 10.911 1.00 95.38 290 LEU A C 1
ATOM 2377 O O . LEU A 1 290 ? -17.300 7.465 10.920 1.00 95.38 290 LEU A O 1
ATOM 2381 N N . HIS A 1 291 ? -19.234 6.965 11.916 1.00 95.38 291 HIS A N 1
ATOM 2382 C CA . HIS A 1 291 ? -18.956 7.705 13.150 1.00 95.38 291 HIS A CA 1
ATOM 2383 C C . HIS A 1 291 ? -17.748 7.127 13.900 1.00 95.38 291 HIS A C 1
ATOM 2385 O O . HIS A 1 291 ? -17.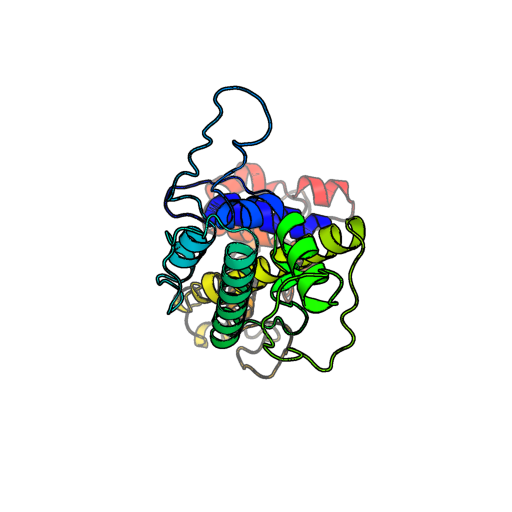016 7.861 14.559 1.00 95.38 291 HIS A O 1
ATOM 2391 N N . ASN A 1 292 ? -17.580 5.804 13.864 1.00 95.88 292 ASN A N 1
ATOM 2392 C CA . ASN A 1 292 ? -16.468 5.129 14.521 1.00 95.88 292 ASN A CA 1
ATOM 2393 C C . ASN A 1 292 ? -15.143 5.225 13.738 1.00 95.88 292 ASN A C 1
ATOM 2395 O O . ASN A 1 292 ? -14.088 5.072 14.356 1.00 95.88 292 ASN A O 1
ATOM 2399 N N . ALA A 1 293 ? -15.190 5.389 12.414 1.00 91.38 293 ALA A N 1
ATOM 2400 C CA . ALA A 1 293 ? -14.021 5.471 11.533 1.00 91.38 293 ALA A CA 1
ATOM 2401 C C . ALA A 1 293 ? -13.351 6.852 11.578 1.00 91.38 293 ALA A C 1
ATOM 2403 O O . ALA A 1 293 ? -12.101 6.868 11.640 1.00 91.38 293 ALA A O 1
#

Sequence (293 aa):
FFQKTLNAVQSWFTLFGWSKGQNPISIPYSLRSDVCIVQLTVAQEKNFKRRVDKDKGFYEMLVHLNGQSIPGIAASQSLSTDPVERMFQLHWQHSELLSFLKRKGAYLPHIMPEFLLAPEDYELWSEVNTGLRRGSMRSSGKLSGRNIFVLEHRTFETMSKRAWTDVLLQMYKVFVLPRISSRMVPDPSSLESLQNMPGIKSEPLCSNVYSRYERTILIWLNKNYEKNRKIVWKDNERGGIPPTRWIVNFDQDLLDSLVLAAQMAGYCPYLIPTHFIKMYTNPTTHEQFLHNA

Foldseek 3Di:
DVVVLLVVLQVCCQAQLAPVGGDHDDPPVQQQVLLDDDDPPPPDDDDDPPPPPLRRYPQNSLCRLAVDGQVPDDSNDDADPDLQRRLVVQQVVLVSLVVVLVVLPFDDPPDHSLLQHDLVSSVVVCCVLVVVPPDDDDDDDNPDPDDDDRDDSVRSSVSSRVNVSSSSVSSCVRRPLVVQDLVLDPDPVVVVVVVVDPDPPLDPPDDPPDDNSVVSVQVNLLVLLVVQLCVLFCPAPQAGRADRDHRPDPPVSCQQVSSVLSVVCVVCVVCRVPQRSHQRSDDDDPVSSVSND

Organism: NCBI:txid337179